Protein AF-A0A7C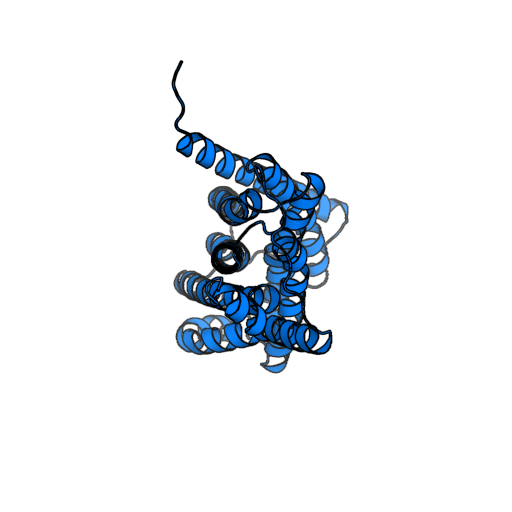3DJW7-F1 (afdb_monomer)

pLDDT: mean 94.05, std 9.38, range [46.5, 98.81]

Radius of gyration: 20.11 Å; Cα contacts (8 Å, |Δi|>4): 415; chains: 1; bounding box: 54×51×61 Å

Solvent-accessible surface area (backbone atoms only — not comparable to full-atom values): 14650 Å² total; per-residue (Å²): 134,86,82,75,52,75,66,62,61,48,54,54,46,26,46,51,29,10,51,49,22,43,54,29,45,56,54,20,53,54,54,26,53,77,68,73,40,37,64,60,58,76,66,88,92,66,57,64,67,59,43,52,52,40,44,52,72,49,28,31,53,57,33,59,29,44,37,72,50,35,40,34,32,17,74,55,66,67,60,41,13,52,38,45,12,43,30,41,26,39,46,38,32,50,46,47,50,55,46,40,47,59,40,24,65,40,43,47,91,60,9,62,61,18,44,55,58,29,27,49,50,18,22,44,46,32,13,44,39,36,34,67,72,28,60,35,76,91,33,50,52,38,84,76,62,89,72,56,70,71,58,50,52,57,28,51,52,50,33,38,49,27,39,40,53,32,46,53,55,47,48,61,71,46,34,92,79,48,48,62,51,26,76,69,37,51,91,40,27,36,72,63,59,68,70,56,51,53,55,48,34,50,53,50,18,47,49,53,52,62,32,41,44,56,55,66,57,23,25,40,59,66,44,67,67,47,13,55,44,46,8,48,26,42,16,34,46,57,18,47,49,54,47,65,42,43,72,87,49,59,67,66,51,37,52,52,49,30,52,44,40,33,54,32,25,38,54,23,25,38,47,29,34,43,45,70,50,47,73,50,73,69,59,53,55,62,71,69,51,76,88,126

Secondary structure (DSSP, 8-state):
-----HHHHHHHHHHHHHHHHHHHHHHHHHHHHHTTPPPPPPPTT--HHHHHHHHHHHTTHHHHHHHHHHTTB-S-HHHHHHHHHHHHIIIIIIHHHHHHHHHBS-S-TTHHHHHHHHHHHHHHHHHHHHHHHS--TT-PPPPPPP--HHHHHHHHHHHHHHHHHHHHHHHHHHHHHHHHHHHTTGGGB----HHHHHHHHHHHHHHHHHHHHHHHHHB-S-HHHHHHHHHHHHIIIIIIHHHHH-TTS-HHHHHHHHHHHHHHHHHHHHHHHHHHHSPPHHHHHHHTS---

Mean predicted aligned error: 4.21 Å

Structure (mmCIF, N/CA/C/O backbone):
data_AF-A0A7C3DJW7-F1
#
_entry.id   AF-A0A7C3DJW7-F1
#
loop_
_atom_site.group_PDB
_atom_site.id
_atom_site.type_symbol
_atom_site.label_atom_id
_atom_site.label_alt_id
_atom_site.label_comp_id
_atom_site.label_asym_id
_atom_site.label_entity_id
_atom_site.label_seq_id
_atom_site.pdbx_PDB_ins_code
_atom_site.Cartn_x
_atom_site.Cartn_y
_atom_site.Cartn_z
_atom_site.occupancy
_atom_site.B_iso_or_equiv
_atom_site.auth_seq_id
_atom_site.auth_comp_id
_atom_site.auth_asym_id
_atom_site.auth_atom_id
_atom_site.pdbx_PDB_model_num
ATOM 1 N N . MET A 1 1 ? -28.454 30.611 -4.561 1.00 47.62 1 MET A N 1
ATOM 2 C CA . MET A 1 1 ? -27.377 29.919 -3.815 1.00 47.62 1 MET A CA 1
ATOM 3 C C . MET A 1 1 ? -27.518 28.419 -4.079 1.00 47.62 1 MET A C 1
ATOM 5 O O . MET A 1 1 ? -28.436 27.802 -3.557 1.00 47.62 1 MET A O 1
ATOM 9 N N . LEU A 1 2 ? -26.726 27.855 -4.998 1.00 46.50 2 LEU A N 1
ATOM 10 C CA . LEU A 1 2 ? -26.853 26.453 -5.425 1.00 46.50 2 LEU A CA 1
ATOM 11 C C . LEU A 1 2 ? -26.382 25.514 -4.305 1.00 46.50 2 LEU A C 1
ATOM 13 O O . LEU A 1 2 ? -25.215 25.531 -3.920 1.00 46.50 2 LEU A O 1
ATOM 17 N N . SER A 1 3 ? -27.299 24.701 -3.783 1.00 48.06 3 SER A N 1
ATOM 18 C CA . SER A 1 3 ? -26.999 23.633 -2.827 1.00 48.06 3 SER A CA 1
ATOM 19 C C . SER A 1 3 ? -26.171 22.553 -3.525 1.00 48.06 3 SER A C 1
ATOM 21 O O . SER A 1 3 ? -26.701 21.688 -4.222 1.00 48.06 3 SER A O 1
ATOM 23 N N . ILE A 1 4 ? -24.847 22.617 -3.382 1.00 55.38 4 ILE A N 1
ATOM 24 C CA . ILE A 1 4 ? -23.962 21.544 -3.835 1.00 55.38 4 ILE A CA 1
ATOM 25 C C . ILE A 1 4 ? -24.261 20.312 -2.975 1.00 55.38 4 ILE A C 1
ATOM 27 O O . ILE A 1 4 ? -24.039 20.306 -1.762 1.00 55.38 4 ILE A O 1
ATOM 31 N N . SER A 1 5 ? -24.759 19.249 -3.608 1.00 69.00 5 SER A N 1
ATOM 32 C CA . SER A 1 5 ? -24.995 17.960 -2.957 1.00 69.00 5 SER A CA 1
ATOM 33 C C . SER A 1 5 ? -23.730 17.466 -2.241 1.00 69.00 5 SER A C 1
ATOM 35 O O . SER A 1 5 ? 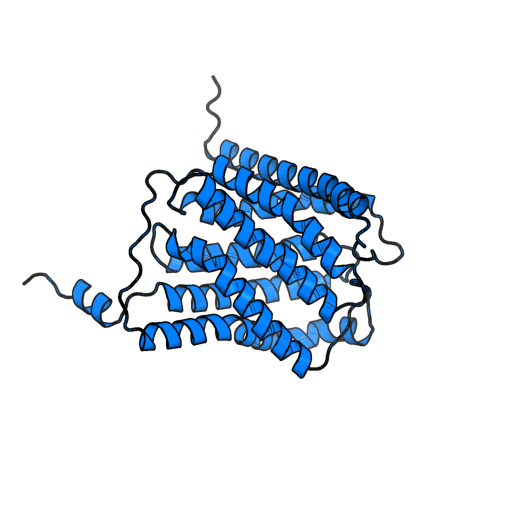-22.629 17.502 -2.797 1.00 69.00 5 SER A O 1
ATOM 37 N N . ARG A 1 6 ? -23.877 16.933 -1.016 1.00 74.31 6 ARG A N 1
ATOM 38 C CA . ARG A 1 6 ? -22.768 16.377 -0.206 1.00 74.31 6 ARG A CA 1
ATOM 39 C C . ARG A 1 6 ? -21.913 15.351 -0.971 1.00 74.31 6 ARG A C 1
ATOM 41 O O . ARG A 1 6 ? -20.728 15.198 -0.673 1.00 74.31 6 ARG A O 1
ATOM 48 N N . LYS A 1 7 ? -22.503 14.661 -1.958 1.00 70.75 7 LYS A N 1
ATOM 49 C CA . LYS A 1 7 ? -21.809 13.703 -2.833 1.00 70.75 7 LYS A CA 1
ATOM 50 C C . LYS A 1 7 ? -20.799 14.399 -3.755 1.00 70.75 7 LYS A C 1
ATOM 52 O O . LYS A 1 7 ? -19.640 13.994 -3.786 1.00 70.75 7 LYS A O 1
ATOM 57 N N . SER A 1 8 ? -21.195 15.483 -4.423 1.00 69.25 8 SER A N 1
ATOM 58 C CA . SER A 1 8 ? -20.321 16.254 -5.321 1.00 69.25 8 SER A CA 1
ATOM 59 C C . SER A 1 8 ? -19.130 16.863 -4.574 1.00 69.25 8 SER A C 1
ATOM 61 O O . SER A 1 8 ? -18.004 16.835 -5.066 1.00 69.25 8 SER A O 1
ATOM 63 N N . ALA A 1 9 ? -19.346 17.304 -3.330 1.00 79.00 9 ALA A N 1
ATOM 64 C CA . ALA A 1 9 ? -18.271 17.792 -2.466 1.00 79.00 9 ALA A CA 1
ATOM 65 C C . ALA A 1 9 ? -17.243 16.703 -2.096 1.00 79.00 9 ALA A C 1
ATOM 67 O O . ALA A 1 9 ? -16.092 17.024 -1.813 1.00 79.00 9 ALA A O 1
ATOM 68 N N . SER A 1 10 ? -17.631 15.423 -2.101 1.00 90.06 10 SER A N 1
ATOM 69 C CA . SER A 1 10 ? -16.722 14.310 -1.803 1.00 90.06 10 SER A CA 1
ATOM 70 C C . SER A 1 10 ? -15.870 13.928 -3.017 1.00 90.06 10 SER A C 1
ATOM 72 O O . SER A 1 10 ? -14.670 13.725 -2.864 1.00 90.06 10 SER A O 1
ATOM 74 N N . ALA A 1 11 ? -16.444 13.909 -4.224 1.00 94.75 11 ALA A N 1
ATOM 75 C CA . ALA A 1 11 ? -15.695 13.634 -5.454 1.00 94.75 11 ALA A CA 1
ATOM 76 C C . ALA A 1 11 ? -14.599 14.685 -5.710 1.00 94.75 11 ALA A C 1
ATOM 78 O O . ALA A 1 11 ? -13.448 14.330 -5.953 1.00 94.75 11 ALA A O 1
ATOM 79 N N . ALA A 1 12 ? -14.924 15.974 -5.555 1.00 95.94 12 ALA A N 1
ATOM 80 C CA . ALA A 1 12 ? -13.953 17.059 -5.714 1.00 95.94 12 ALA A CA 1
ATOM 81 C C . ALA A 1 12 ? -12.768 16.940 -4.737 1.00 95.94 12 ALA A C 1
ATOM 83 O O . ALA A 1 12 ? -11.621 17.153 -5.122 1.00 95.94 12 ALA A O 1
ATOM 84 N N . ARG A 1 13 ? -13.025 16.537 -3.483 1.00 96.94 13 ARG A N 1
ATOM 85 C CA . ARG A 1 13 ? -11.972 16.295 -2.481 1.00 96.94 13 ARG A CA 1
ATOM 86 C C . ARG A 1 13 ? -11.044 15.153 -2.879 1.00 96.94 13 ARG A C 1
ATOM 88 O O . ARG A 1 13 ? -9.837 15.292 -2.732 1.00 96.94 13 ARG A O 1
ATOM 95 N N . ILE A 1 14 ? -11.595 14.050 -3.389 1.00 98.06 14 ILE A N 1
ATOM 96 C CA . ILE A 1 14 ? -10.805 12.905 -3.868 1.00 98.06 14 ILE A CA 1
ATOM 97 C C . ILE A 1 14 ? -9.884 13.346 -5.010 1.00 98.06 14 ILE A C 1
ATOM 99 O O . ILE A 1 14 ? -8.684 13.088 -4.950 1.00 98.06 14 ILE A O 1
ATOM 103 N N . ILE A 1 15 ? -10.422 14.061 -6.004 1.00 97.81 15 ILE A N 1
ATOM 104 C CA . ILE A 1 15 ? -9.637 14.574 -7.137 1.00 97.81 15 ILE A CA 1
ATOM 105 C C . ILE A 1 15 ? -8.526 15.504 -6.638 1.00 97.81 15 ILE A C 1
ATOM 107 O O . ILE A 1 15 ? -7.367 15.313 -6.995 1.00 97.81 15 ILE A O 1
ATOM 111 N N . LEU A 1 16 ? -8.846 16.458 -5.759 1.00 98.25 16 LEU A N 1
ATOM 112 C CA . LEU A 1 16 ? -7.862 17.398 -5.223 1.00 98.25 16 LEU A CA 1
ATOM 113 C C . LEU A 1 16 ? -6.739 16.692 -4.447 1.00 98.25 16 LEU A C 1
ATOM 115 O O . LEU A 1 16 ? -5.571 17.015 -4.641 1.00 98.25 16 LEU A O 1
ATOM 119 N N . CYS A 1 17 ? -7.058 15.704 -3.607 1.00 98.62 17 CYS A N 1
ATOM 120 C CA . CYS A 1 17 ? -6.034 14.909 -2.926 1.00 98.62 17 CYS A CA 1
ATOM 121 C C . CYS A 1 17 ? -5.151 14.127 -3.918 1.00 98.62 17 CYS A C 1
ATOM 123 O O . CYS A 1 17 ? -3.951 13.996 -3.683 1.00 98.62 17 CYS A O 1
ATOM 125 N N . GLY A 1 18 ? -5.720 13.636 -5.025 1.00 98.44 18 GLY A N 1
ATOM 126 C CA . GLY A 1 18 ? -4.968 12.975 -6.097 1.00 98.44 18 GLY A CA 1
ATOM 127 C C . GLY A 1 18 ? -4.009 13.934 -6.807 1.00 98.44 18 GLY A C 1
ATOM 128 O O . GLY A 1 18 ? -2.853 13.588 -7.047 1.00 98.44 18 GLY A O 1
ATOM 129 N N . LEU A 1 19 ? -4.445 15.172 -7.065 1.00 98.56 19 LEU A N 1
ATOM 130 C CA . LEU A 1 19 ? -3.587 16.228 -7.614 1.00 98.56 19 LEU A CA 1
ATOM 131 C C . LEU A 1 19 ? -2.436 16.578 -6.663 1.00 98.56 19 LEU A C 1
ATOM 133 O O . LEU A 1 19 ? -1.297 16.685 -7.107 1.00 98.56 19 LEU A O 1
ATOM 137 N N . VAL A 1 20 ? -2.707 16.696 -5.357 1.00 98.62 20 VAL A N 1
ATOM 138 C CA . VAL A 1 20 ? -1.663 16.926 -4.341 1.00 98.62 20 VAL A CA 1
ATOM 139 C C . VAL A 1 20 ? -0.620 15.806 -4.360 1.00 98.62 20 VAL A C 1
ATOM 141 O O . VAL A 1 20 ? 0.575 16.093 -4.351 1.00 98.62 20 VAL A O 1
ATOM 144 N N . PHE A 1 21 ? -1.056 14.544 -4.434 1.00 98.62 21 PHE A N 1
ATOM 145 C CA . PHE A 1 21 ? -0.141 13.409 -4.575 1.00 98.62 21 PHE A CA 1
ATOM 146 C C . PHE A 1 21 ? 0.700 13.522 -5.852 1.00 98.62 21 PHE A C 1
ATOM 148 O O . PHE A 1 21 ? 1.919 13.425 -5.771 1.00 98.62 21 PHE A O 1
ATOM 155 N N . ALA A 1 22 ? 0.08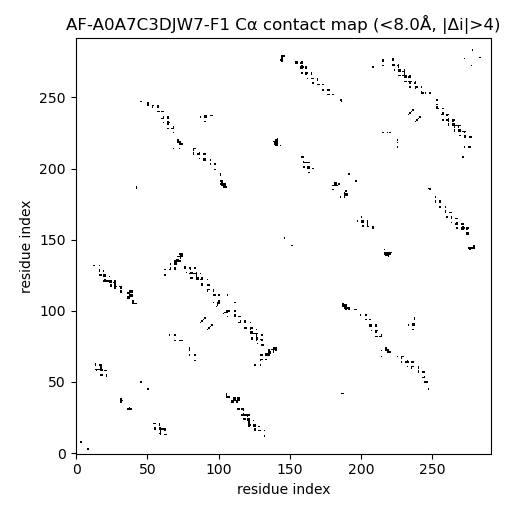0 13.794 -7.005 1.00 98.00 22 ALA A N 1
ATOM 156 C CA . ALA A 1 22 ? 0.785 13.885 -8.284 1.00 98.00 22 ALA A CA 1
ATOM 157 C C . ALA A 1 22 ? 1.838 15.009 -8.310 1.00 98.00 22 ALA A C 1
ATOM 159 O O . ALA A 1 22 ? 2.960 14.788 -8.763 1.00 98.00 22 ALA A O 1
ATOM 160 N N . VAL A 1 23 ? 1.519 16.189 -7.766 1.00 98.19 23 VAL A N 1
ATOM 161 C CA . VAL A 1 23 ? 2.489 17.291 -7.625 1.00 98.19 23 VAL A CA 1
ATOM 162 C C . VAL A 1 23 ? 3.650 16.878 -6.718 1.00 98.19 23 VAL A C 1
ATOM 164 O O . VAL A 1 23 ? 4.812 17.096 -7.056 1.00 98.19 23 VAL A O 1
ATOM 167 N N . ALA A 1 24 ? 3.354 16.237 -5.585 1.00 98.50 24 ALA A N 1
ATOM 168 C CA . ALA A 1 24 ? 4.375 15.748 -4.666 1.00 98.50 24 ALA A CA 1
ATOM 169 C C . ALA A 1 24 ? 5.272 14.665 -5.298 1.00 98.50 24 ALA A C 1
ATOM 171 O O . ALA A 1 24 ? 6.470 14.637 -5.027 1.00 98.50 24 ALA A O 1
ATOM 172 N N . THR A 1 25 ? 4.730 13.818 -6.177 1.00 97.75 25 THR A N 1
ATOM 173 C CA . THR A 1 25 ? 5.498 12.850 -6.978 1.00 97.75 25 THR A CA 1
ATOM 174 C C . THR A 1 25 ? 6.498 13.552 -7.903 1.00 97.75 25 THR A C 1
ATOM 176 O O . THR A 1 25 ? 7.664 13.158 -7.947 1.00 97.75 25 THR A O 1
ATOM 179 N N . SER A 1 26 ? 6.085 14.618 -8.599 1.00 96.12 26 SER A N 1
ATOM 180 C CA . SER A 1 26 ? 6.994 15.411 -9.440 1.00 96.12 26 SER A CA 1
ATOM 181 C C . SER A 1 26 ? 8.121 16.034 -8.613 1.00 96.12 26 SER A C 1
ATOM 183 O O . SER A 1 26 ? 9.291 15.824 -8.923 1.00 96.12 26 SER A O 1
ATOM 185 N N . LEU A 1 27 ? 7.783 16.704 -7.505 1.00 97.94 27 LEU A N 1
ATOM 186 C CA . LEU A 1 27 ? 8.769 17.308 -6.597 1.00 97.94 27 LEU A CA 1
ATOM 187 C C . LEU A 1 27 ? 9.731 16.278 -5.997 1.00 97.94 27 LEU A C 1
ATOM 189 O O . LEU A 1 27 ? 10.900 16.575 -5.761 1.00 97.94 27 LEU A O 1
ATOM 193 N N . SER A 1 28 ? 9.263 15.052 -5.761 1.00 98.00 28 SER A N 1
ATOM 194 C CA . SER A 1 28 ? 10.124 14.020 -5.201 1.00 98.00 28 SER A CA 1
ATOM 195 C C . SER A 1 28 ? 11.172 13.502 -6.184 1.00 98.00 28 SER A C 1
ATOM 197 O O . SER A 1 28 ? 12.191 12.981 -5.738 1.00 98.00 28 SER A O 1
ATOM 199 N N . THR A 1 29 ? 10.961 13.662 -7.494 1.00 96.31 29 THR A N 1
ATOM 200 C CA . THR A 1 29 ? 11.990 13.357 -8.503 1.00 96.31 29 THR A CA 1
ATOM 201 C C . THR A 1 29 ? 13.177 14.306 -8.347 1.00 96.31 29 THR A C 1
ATOM 203 O O . THR A 1 29 ? 14.321 13.858 -8.294 1.00 96.31 29 THR A O 1
ATOM 206 N N . GLU A 1 30 ? 12.896 15.601 -8.174 1.00 96.94 30 GLU A N 1
ATOM 207 C CA . GLU A 1 30 ? 13.918 16.626 -7.932 1.00 96.94 30 GLU A CA 1
ATOM 208 C C . GLU A 1 30 ? 14.665 16.374 -6.621 1.00 96.94 30 GLU A C 1
ATOM 210 O O . GLU A 1 30 ? 15.888 16.473 -6.580 1.00 96.94 30 GLU A O 1
ATOM 215 N N . LEU A 1 31 ? 13.954 15.972 -5.561 1.00 97.69 31 LEU A N 1
ATOM 216 C CA . LEU A 1 31 ? 14.573 15.622 -4.279 1.00 97.69 31 LEU A CA 1
ATOM 217 C C . LEU A 1 31 ? 15.575 14.467 -4.418 1.00 97.69 31 LEU A C 1
ATOM 219 O O . LEU A 1 31 ? 16.688 14.553 -3.906 1.00 97.69 31 LEU A O 1
ATOM 223 N N . VAL A 1 32 ? 15.195 13.385 -5.104 1.00 97.81 32 VAL A N 1
ATOM 224 C CA . VAL A 1 32 ? 16.090 12.235 -5.313 1.00 97.81 32 VAL A CA 1
ATOM 225 C C . VAL A 1 32 ? 17.304 12.643 -6.149 1.00 97.81 32 VAL A C 1
ATOM 227 O O . VAL A 1 32 ? 18.430 12.283 -5.798 1.00 97.81 32 VAL A O 1
ATOM 230 N N . SER A 1 33 ? 17.091 13.450 -7.193 1.00 96.81 33 SER A N 1
ATOM 231 C CA . SER A 1 33 ? 18.167 13.993 -8.029 1.00 96.81 33 SER A CA 1
ATOM 232 C C . SER A 1 33 ? 19.127 14.881 -7.229 1.00 96.81 33 SER A C 1
ATOM 234 O O . SER A 1 33 ? 20.341 14.721 -7.331 1.00 96.81 33 SER A O 1
ATOM 236 N N . ALA A 1 34 ? 18.606 15.774 -6.383 1.00 97.56 34 ALA A N 1
ATOM 237 C CA . ALA A 1 34 ? 19.405 16.664 -5.539 1.00 97.56 34 ALA A CA 1
ATOM 238 C C . ALA A 1 34 ? 20.272 15.905 -4.519 1.00 97.56 34 ALA A C 1
ATOM 240 O O . ALA A 1 34 ? 21.334 16.385 -4.131 1.00 97.56 34 ALA A O 1
ATOM 241 N N . LEU A 1 35 ? 19.843 14.711 -4.106 1.00 97.56 35 LEU A N 1
ATOM 242 C CA . LEU A 1 35 ? 20.598 13.828 -3.215 1.00 97.56 35 LEU A CA 1
ATOM 243 C C . LEU A 1 35 ? 21.595 12.920 -3.957 1.00 97.56 35 LEU A C 1
ATOM 245 O O . LEU A 1 35 ? 22.266 12.112 -3.315 1.00 97.56 35 LEU A O 1
ATOM 249 N N . GLY A 1 36 ? 21.685 13.012 -5.289 1.00 96.81 36 GLY A N 1
ATOM 250 C CA . GLY A 1 36 ? 22.557 12.159 -6.102 1.00 96.81 36 GLY A CA 1
ATOM 251 C C . GLY A 1 36 ? 22.164 10.678 -6.075 1.00 96.81 36 GLY A C 1
ATOM 252 O O . GLY A 1 36 ? 23.008 9.807 -6.281 1.00 96.81 36 GLY A O 1
ATOM 253 N N . LEU A 1 37 ? 20.898 10.375 -5.776 1.00 96.94 37 LEU A N 1
ATOM 254 C CA . LEU A 1 37 ? 20.396 9.009 -5.668 1.00 96.94 37 LEU A CA 1
ATOM 255 C C . LEU A 1 37 ? 19.877 8.505 -7.022 1.00 96.94 37 LEU A C 1
ATOM 257 O O . LEU A 1 37 ? 19.337 9.258 -7.830 1.00 96.94 37 LEU A O 1
ATOM 261 N N . ALA A 1 38 ? 20.007 7.201 -7.261 1.00 96.12 38 ALA A N 1
ATOM 262 C CA . ALA A 1 38 ? 19.505 6.574 -8.479 1.00 96.12 38 ALA A CA 1
ATOM 263 C C . ALA A 1 38 ? 17.983 6.357 -8.418 1.00 96.12 38 ALA A C 1
ATOM 265 O O . ALA A 1 38 ? 17.445 5.940 -7.393 1.00 96.12 38 ALA A O 1
ATOM 266 N N . MET A 1 39 ? 17.298 6.579 -9.539 1.00 95.12 39 MET A N 1
ATOM 267 C CA . MET A 1 39 ? 15.892 6.205 -9.733 1.00 95.12 39 MET A CA 1
ATOM 268 C C . MET A 1 39 ? 15.787 4.823 -10.391 1.00 95.12 39 MET A C 1
ATOM 270 O O . MET A 1 39 ? 16.750 4.327 -10.979 1.00 95.12 39 MET A O 1
ATOM 274 N N . ILE A 1 40 ? 14.609 4.200 -10.306 1.00 93.94 40 ILE A N 1
ATOM 275 C CA . ILE A 1 40 ? 14.309 2.969 -11.050 1.00 93.94 40 ILE A CA 1
ATOM 276 C C . ILE A 1 40 ? 14.474 3.194 -12.563 1.00 93.94 40 ILE A C 1
ATOM 278 O O . ILE A 1 40 ? 14.131 4.265 -13.078 1.00 93.94 40 ILE A O 1
ATOM 282 N N . SER A 1 41 ? 14.994 2.198 -13.285 1.00 90.81 41 SER A N 1
ATOM 283 C CA . SER A 1 41 ? 15.055 2.276 -14.743 1.00 90.81 41 SER A CA 1
ATOM 284 C C . SER A 1 41 ? 13.660 2.087 -15.336 1.00 90.81 41 SER A C 1
ATOM 286 O O . SER A 1 41 ? 12.869 1.252 -14.900 1.00 90.81 41 SER A O 1
ATOM 288 N N . VAL A 1 42 ? 13.348 2.898 -16.343 1.00 89.56 42 VAL A N 1
ATOM 289 C CA . VAL A 1 42 ? 12.135 2.734 -17.141 1.00 89.56 42 VAL A CA 1
ATOM 290 C C . VAL A 1 42 ? 12.495 1.843 -18.335 1.00 89.56 42 VAL A C 1
ATOM 292 O O . VAL A 1 42 ? 13.532 2.108 -18.950 1.00 89.56 42 VAL A O 1
ATOM 295 N N . PRO A 1 43 ? 11.692 0.816 -18.679 1.00 89.31 43 PRO A N 1
ATOM 296 C CA . PRO A 1 43 ? 11.961 -0.026 -19.841 1.00 89.31 43 PRO A CA 1
ATOM 297 C C . PRO A 1 43 ? 12.107 0.778 -21.140 1.00 89.31 43 PRO A C 1
ATOM 299 O O . PRO A 1 43 ? 11.507 1.845 -21.304 1.00 89.31 43 PRO A O 1
ATOM 302 N N . GLU A 1 44 ? 12.892 0.251 -22.079 1.00 88.56 44 GLU A N 1
ATOM 303 C CA . GLU A 1 44 ? 13.080 0.871 -23.392 1.00 88.56 44 GLU A CA 1
ATOM 304 C C . GLU A 1 44 ? 11.744 1.031 -24.135 1.00 88.56 44 GLU A C 1
ATOM 306 O O . GLU A 1 44 ? 10.837 0.207 -24.024 1.00 88.56 44 GLU A O 1
ATOM 311 N N . GLY A 1 45 ? 11.601 2.134 -24.874 1.00 90.06 45 GLY A N 1
ATOM 312 C CA . GLY A 1 45 ? 10.383 2.452 -25.628 1.00 90.06 45 GLY A CA 1
ATOM 313 C C . GLY A 1 45 ? 9.220 3.010 -24.797 1.00 90.06 45 GLY A C 1
ATOM 314 O O . GLY A 1 45 ? 8.232 3.473 -25.369 1.00 90.06 45 GLY A O 1
ATOM 315 N N . VAL A 1 46 ? 9.316 3.040 -23.464 1.00 93.50 46 VAL A N 1
ATOM 316 C CA . VAL A 1 46 ? 8.262 3.616 -22.616 1.00 93.50 46 VAL A CA 1
ATOM 317 C C . VAL A 1 46 ? 8.332 5.142 -22.630 1.00 93.50 46 VAL A C 1
ATOM 319 O O . VAL A 1 46 ? 9.292 5.765 -22.169 1.00 93.50 46 VAL A O 1
ATOM 322 N N . ASN A 1 47 ? 7.259 5.770 -23.109 1.00 95.00 47 ASN A N 1
ATOM 323 C CA . ASN A 1 47 ? 7.127 7.220 -23.095 1.00 95.00 47 ASN A CA 1
ATOM 324 C C . ASN A 1 47 ? 6.862 7.732 -21.662 1.00 95.00 47 ASN A C 1
ATOM 326 O O . ASN A 1 47 ? 5.794 7.507 -21.085 1.00 95.00 47 ASN A O 1
ATOM 330 N N . ARG A 1 48 ? 7.822 8.482 -21.103 1.00 92.94 48 ARG A N 1
ATOM 331 C CA . ARG A 1 48 ? 7.733 9.058 -19.748 1.00 92.94 48 ARG A CA 1
ATOM 332 C C . ARG A 1 48 ? 6.579 10.051 -19.579 1.00 92.94 48 ARG A C 1
ATOM 334 O O . ARG A 1 48 ? 6.007 10.116 -18.494 1.00 92.94 48 ARG A O 1
ATOM 341 N N . GLN A 1 49 ? 6.206 10.794 -20.623 1.00 95.12 49 GLN A N 1
ATOM 342 C CA . GLN A 1 49 ? 5.066 11.718 -20.575 1.00 95.12 49 GLN A CA 1
ATOM 343 C C . GLN A 1 49 ? 3.745 10.952 -20.449 1.00 95.12 49 GLN A C 1
ATOM 345 O O . GLN A 1 49 ? 2.897 11.322 -19.639 1.00 95.12 49 GLN A O 1
ATOM 350 N N . VAL A 1 50 ? 3.596 9.844 -21.184 1.00 95.75 50 VAL A N 1
ATOM 351 C CA . VAL A 1 50 ? 2.422 8.961 -21.070 1.00 95.75 50 VAL A CA 1
ATOM 352 C C . VAL A 1 50 ? 2.347 8.349 -19.670 1.00 95.75 50 VAL A C 1
ATOM 354 O O . VAL A 1 50 ? 1.275 8.318 -19.074 1.00 95.75 50 VAL A O 1
ATOM 357 N N . MET A 1 51 ? 3.483 7.941 -19.098 1.00 94.81 51 MET A N 1
ATOM 358 C CA . MET A 1 51 ? 3.556 7.442 -17.719 1.00 94.81 51 MET A CA 1
ATOM 359 C C . MET A 1 51 ? 3.179 8.492 -16.674 1.00 94.81 51 MET A C 1
ATOM 361 O O . MET A 1 51 ? 2.433 8.184 -15.741 1.00 94.81 51 MET A O 1
ATOM 365 N N . ALA A 1 52 ? 3.639 9.733 -16.836 1.00 95.19 52 ALA A N 1
ATOM 366 C CA . ALA A 1 52 ? 3.244 10.839 -15.971 1.00 95.19 52 ALA A CA 1
ATOM 367 C C . ALA A 1 52 ? 1.736 11.129 -16.078 1.00 95.19 52 ALA A C 1
ATOM 369 O O . ALA A 1 52 ? 1.063 11.250 -15.053 1.00 95.19 52 ALA A O 1
ATOM 370 N N . LEU A 1 53 ? 1.184 11.162 -17.297 1.00 97.00 53 LEU A N 1
ATOM 371 C CA . LEU A 1 53 ? -0.246 11.381 -17.524 1.00 97.00 53 LEU A CA 1
ATOM 372 C C . LEU A 1 53 ? -1.097 10.246 -16.943 1.00 97.00 53 LEU A C 1
ATOM 374 O O . LEU A 1 53 ? -2.076 10.513 -16.251 1.00 97.00 53 LEU A 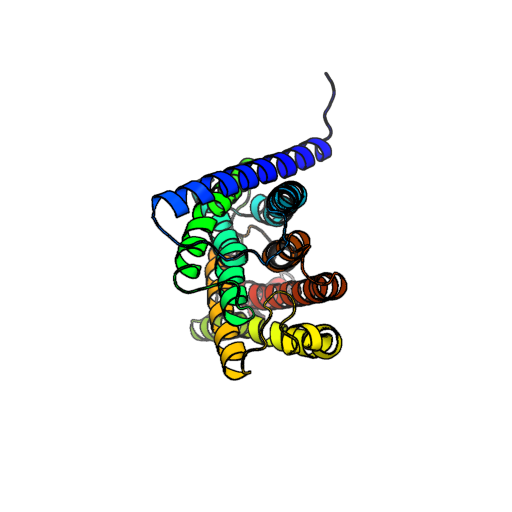O 1
ATOM 378 N N . ALA A 1 54 ? -0.710 8.987 -17.160 1.00 96.69 54 ALA A N 1
ATOM 379 C CA . ALA A 1 54 ? -1.381 7.838 -16.559 1.00 96.69 54 ALA A CA 1
ATOM 380 C C . ALA A 1 54 ? -1.354 7.928 -15.025 1.00 96.69 54 ALA A C 1
ATOM 382 O O . ALA A 1 54 ? -2.384 7.764 -14.373 1.00 96.69 54 ALA A O 1
ATOM 383 N N . SER A 1 55 ? -0.202 8.269 -14.444 1.00 96.56 55 SER A N 1
ATOM 384 C CA . SER A 1 55 ? -0.061 8.430 -12.992 1.00 96.56 55 SER A CA 1
ATOM 385 C C . SER A 1 55 ? -0.948 9.549 -12.442 1.00 96.56 55 SER A C 1
ATOM 387 O O . SER A 1 55 ? -1.549 9.376 -11.382 1.00 96.56 55 SER A O 1
ATOM 389 N N . LEU A 1 56 ? -1.075 10.664 -13.170 1.00 97.69 56 LEU A N 1
ATOM 390 C CA . LEU A 1 56 ? -1.970 11.775 -12.835 1.00 97.69 56 LEU A CA 1
ATOM 391 C C . LEU A 1 56 ? -3.448 11.367 -12.909 1.00 97.69 56 LEU A C 1
ATOM 393 O O . LEU A 1 56 ? -4.210 11.681 -11.999 1.00 97.69 56 LEU A O 1
ATOM 397 N N . LEU A 1 57 ? -3.857 10.662 -13.966 1.00 97.94 57 LEU A N 1
ATOM 398 C CA . LEU A 1 57 ? -5.248 10.236 -14.164 1.00 97.94 57 LEU A CA 1
ATOM 399 C C . LEU A 1 57 ? -5.693 9.188 -13.136 1.00 97.94 57 LEU A C 1
ATOM 401 O O . LEU A 1 57 ? -6.852 9.178 -12.725 1.00 97.94 57 LEU A O 1
ATOM 405 N N . VAL A 1 58 ? -4.776 8.319 -12.710 1.00 98.00 58 VAL A N 1
ATOM 406 C CA . VAL A 1 58 ? -5.043 7.222 -11.765 1.00 98.00 58 VAL A CA 1
ATOM 407 C C . VAL A 1 58 ? -4.847 7.665 -10.303 1.00 98.00 58 VAL A C 1
ATOM 409 O O . VAL A 1 58 ? -5.383 7.032 -9.390 1.00 98.00 58 VAL A O 1
ATOM 412 N N . SER A 1 59 ? -4.158 8.785 -10.040 1.00 98.38 59 SER A N 1
ATOM 413 C CA . SER A 1 59 ? -3.906 9.287 -8.676 1.00 98.38 59 SER A CA 1
ATOM 414 C C . SER A 1 59 ? -5.146 9.454 -7.788 1.00 98.38 59 SER A C 1
ATOM 416 O O . SER A 1 59 ? -5.003 9.202 -6.590 1.00 98.38 59 SER A O 1
ATOM 418 N N . PRO A 1 60 ? -6.364 9.776 -8.286 1.00 98.56 60 PRO A N 1
ATOM 419 C CA . PRO A 1 60 ? -7.562 9.846 -7.446 1.00 98.56 60 PRO A CA 1
ATOM 420 C C . PRO A 1 60 ? -7.956 8.510 -6.794 1.00 98.56 60 PRO A C 1
ATOM 422 O O . PRO A 1 60 ? -8.681 8.515 -5.796 1.00 98.56 60 PRO A O 1
ATOM 425 N N . LEU A 1 61 ? -7.465 7.367 -7.289 1.00 98.44 61 LEU A N 1
ATOM 426 C CA . LEU A 1 61 ? -7.694 6.071 -6.643 1.00 98.44 61 LEU A CA 1
ATOM 427 C C . LEU A 1 61 ? -7.083 6.017 -5.234 1.00 98.44 61 LEU A C 1
ATOM 429 O O . LEU A 1 61 ? -7.688 5.458 -4.321 1.00 98.44 61 LEU A O 1
ATOM 433 N N . LEU A 1 62 ? -5.927 6.647 -5.022 1.00 98.69 62 LEU A N 1
ATOM 434 C CA . LEU A 1 62 ? -5.219 6.628 -3.739 1.00 98.69 62 LEU A CA 1
ATOM 435 C C . LEU A 1 62 ? -6.014 7.303 -2.598 1.00 98.69 62 LEU A C 1
ATOM 437 O O . LEU A 1 62 ? -6.248 6.667 -1.568 1.00 98.69 62 LEU A O 1
ATOM 441 N N . PRO A 1 63 ? -6.508 8.550 -2.726 1.00 98.62 63 PRO A N 1
ATOM 442 C CA . PRO A 1 63 ? -7.381 9.128 -1.711 1.00 98.62 63 PRO A CA 1
ATOM 443 C C . PRO A 1 63 ? -8.746 8.436 -1.637 1.00 98.62 63 PRO A C 1
ATOM 445 O O . PRO A 1 63 ? -9.305 8.361 -0.544 1.00 98.62 63 PRO A O 1
ATOM 448 N N . LEU A 1 64 ? -9.274 7.878 -2.736 1.00 98.31 64 LEU A N 1
ATOM 449 C CA . LEU A 1 64 ? -10.491 7.053 -2.699 1.00 98.31 64 LEU A CA 1
ATOM 450 C C . LEU A 1 64 ? -10.305 5.807 -1.810 1.00 98.31 64 LEU A C 1
ATOM 452 O O . LEU A 1 64 ? -11.225 5.411 -1.092 1.00 98.31 64 LEU A O 1
ATOM 456 N N . ALA A 1 65 ? -9.112 5.215 -1.819 1.00 98.44 65 ALA A N 1
ATOM 457 C CA . ALA A 1 65 ? -8.727 4.102 -0.959 1.00 98.44 65 ALA A CA 1
ATOM 458 C C . ALA A 1 65 ? -8.612 4.490 0.519 1.00 98.44 65 ALA A C 1
ATOM 460 O O . ALA A 1 65 ? -9.101 3.775 1.397 1.00 98.44 65 ALA A O 1
ATOM 461 N N . LEU A 1 66 ? -8.005 5.643 0.802 1.00 98.69 66 LEU A N 1
ATOM 462 C CA . LEU A 1 66 ? -7.716 6.072 2.171 1.00 98.69 66 LEU A CA 1
ATOM 463 C C . LEU A 1 66 ? -8.882 6.798 2.858 1.00 98.69 66 LEU A C 1
ATOM 465 O O . LEU A 1 66 ? -8.991 6.750 4.086 1.00 98.69 66 LEU A O 1
ATOM 469 N N . ALA A 1 67 ? -9.778 7.447 2.112 1.00 98.19 67 ALA A N 1
ATOM 470 C CA . ALA A 1 67 ? -10.874 8.238 2.678 1.00 98.19 67 ALA A CA 1
ATOM 471 C C . ALA A 1 67 ? -11.801 7.447 3.632 1.00 98.19 67 ALA A C 1
ATOM 473 O O . ALA A 1 67 ? -12.096 7.960 4.719 1.00 98.19 67 ALA A O 1
ATOM 474 N N . PRO A 1 68 ? -12.226 6.199 3.328 1.00 96.94 68 PRO A N 1
ATOM 475 C CA . PRO A 1 68 ? -13.042 5.400 4.246 1.00 96.94 68 PRO A CA 1
ATOM 476 C C . PRO A 1 68 ? -12.335 5.058 5.562 1.00 96.94 68 PRO A C 1
ATOM 478 O O . PRO A 1 68 ? -13.000 4.902 6.592 1.00 96.94 68 PRO A O 1
ATOM 481 N N . LEU A 1 69 ? -11.004 4.923 5.530 1.00 97.75 69 LEU A N 1
ATOM 482 C CA . LEU A 1 69 ? -10.193 4.721 6.727 1.00 97.75 69 LEU A CA 1
ATOM 483 C C . LEU A 1 69 ? -10.114 6.026 7.524 1.00 97.75 69 LEU A C 1
ATOM 485 O O . LEU A 1 69 ? -10.514 6.068 8.690 1.00 97.75 69 LEU A O 1
ATOM 489 N N . ALA A 1 70 ? -9.711 7.113 6.864 1.00 97.50 70 ALA A N 1
ATOM 490 C CA . ALA A 1 70 ? -9.540 8.430 7.466 1.00 97.50 70 ALA A CA 1
ATOM 491 C C . ALA A 1 70 ? -10.803 8.915 8.191 1.00 97.50 70 ALA A C 1
ATOM 493 O O . ALA A 1 70 ? -10.714 9.350 9.340 1.00 97.50 70 ALA A O 1
ATOM 494 N N . ALA A 1 71 ? -11.982 8.772 7.578 1.00 96.06 71 ALA A N 1
ATOM 495 C CA . ALA A 1 71 ? -13.262 9.217 8.141 1.00 96.06 71 ALA A CA 1
ATOM 496 C C . ALA A 1 71 ? -13.642 8.539 9.475 1.00 96.06 71 ALA A C 1
ATOM 498 O O . ALA A 1 71 ? -14.571 8.973 10.157 1.00 96.06 71 ALA A O 1
ATOM 499 N N . ARG A 1 72 ? -12.965 7.446 9.841 1.00 95.88 72 ARG A N 1
ATOM 500 C CA . ARG A 1 72 ? -13.270 6.618 11.017 1.00 95.88 72 ARG A CA 1
ATOM 501 C C . ARG A 1 72 ? -12.069 6.424 11.941 1.00 95.88 72 ARG A C 1
ATOM 503 O O . ARG A 1 72 ? -12.198 5.736 12.955 1.00 95.88 72 ARG A O 1
ATOM 510 N N . MET A 1 73 ? -10.931 7.030 11.628 1.00 95.94 73 MET A N 1
ATOM 511 C CA . MET A 1 73 ? -9.766 7.050 12.505 1.00 95.94 73 MET A CA 1
ATOM 512 C C . MET A 1 73 ? -9.880 8.178 13.519 1.00 95.94 73 MET A C 1
ATOM 514 O O . MET A 1 73 ? -9.897 9.347 13.144 1.00 95.94 73 MET A O 1
ATOM 518 N N . ALA A 1 74 ? -9.920 7.821 14.795 1.00 96.50 74 ALA A N 1
ATOM 519 C CA . ALA A 1 74 ? -9.845 8.765 15.895 1.00 96.50 74 ALA A CA 1
ATOM 520 C C . ALA A 1 74 ? -8.460 9.434 15.993 1.00 96.50 74 ALA A C 1
ATOM 522 O O . ALA A 1 74 ? -7.497 9.020 15.346 1.00 96.50 74 ALA A O 1
ATOM 523 N N . GLY A 1 75 ? -8.365 10.454 16.847 1.00 95.06 75 GLY A N 1
ATOM 524 C CA . GLY A 1 75 ? -7.128 11.186 17.122 1.00 95.06 75 GLY A CA 1
ATOM 525 C C . GLY A 1 75 ? -7.039 12.535 16.407 1.00 95.06 75 GLY A C 1
ATOM 526 O O . GLY A 1 75 ? -7.870 12.883 15.568 1.00 95.06 75 GLY A O 1
ATOM 527 N N . GLY A 1 76 ? -6.018 13.314 16.771 1.00 96.12 76 GLY A N 1
ATOM 528 C CA . GLY A 1 76 ? -5.760 14.625 16.178 1.00 96.12 76 GLY A CA 1
ATOM 529 C C . GLY A 1 76 ? -5.291 14.545 14.722 1.00 96.12 76 GLY A C 1
ATOM 530 O O . GLY A 1 76 ? -4.880 13.489 14.234 1.00 96.12 76 GLY A O 1
ATOM 531 N N . PHE A 1 77 ? -5.318 15.686 14.029 1.00 96.69 77 PHE A N 1
ATOM 532 C CA . PHE A 1 77 ? -4.912 15.794 12.624 1.00 96.69 77 PHE A CA 1
ATOM 533 C C . PHE A 1 77 ? -3.507 15.227 12.358 1.00 96.69 77 PHE A C 1
ATOM 535 O O . PHE A 1 77 ? -3.352 14.421 11.443 1.00 96.69 77 PHE A O 1
ATOM 542 N N . ALA A 1 78 ? -2.513 15.577 13.182 1.00 97.69 78 ALA A N 1
ATOM 543 C CA . ALA A 1 78 ? -1.132 15.117 13.014 1.00 97.69 78 ALA A CA 1
ATOM 544 C C . ALA A 1 78 ? -1.005 13.587 13.111 1.00 97.69 78 ALA A C 1
ATOM 546 O O . ALA A 1 78 ? -0.449 12.953 12.219 1.00 97.69 78 ALA A O 1
ATOM 547 N N . VAL A 1 79 ? -1.599 12.978 14.144 1.00 97.69 79 VAL A N 1
ATOM 548 C CA . VAL A 1 79 ? -1.568 11.519 14.359 1.00 97.69 79 VAL A CA 1
ATOM 549 C C . VAL A 1 79 ? -2.244 10.778 13.205 1.00 97.69 79 VAL A C 1
ATOM 551 O O . VAL A 1 79 ? -1.713 9.784 12.706 1.00 97.69 79 VAL A O 1
ATOM 554 N N . ARG A 1 80 ? -3.401 11.271 12.749 1.00 97.88 80 ARG A N 1
ATOM 555 C CA . ARG A 1 80 ? -4.131 10.684 11.617 1.00 97.88 80 ARG A CA 1
ATOM 556 C C . ARG A 1 80 ? -3.330 10.789 10.321 1.00 97.88 80 ARG A C 1
ATOM 558 O O . ARG A 1 80 ? -3.207 9.792 9.616 1.00 97.88 80 ARG A O 1
ATOM 565 N N . SER A 1 81 ? -2.754 11.958 10.048 1.00 98.50 81 SER A N 1
ATOM 566 C CA . SER A 1 81 ? -1.931 12.200 8.858 1.00 98.50 81 SER A CA 1
ATOM 567 C C . SER A 1 81 ? -0.702 11.297 8.840 1.00 98.50 81 SER A C 1
ATOM 569 O O . SER A 1 81 ? -0.473 10.613 7.850 1.00 98.50 81 SER A O 1
ATOM 571 N N . ALA A 1 82 ? 0.034 11.220 9.955 1.00 98.62 82 ALA A N 1
ATOM 572 C CA . ALA A 1 82 ? 1.207 10.359 10.087 1.00 98.62 82 ALA A CA 1
ATOM 573 C C . ALA A 1 82 ? 0.853 8.872 9.937 1.00 98.62 82 ALA A C 1
ATOM 575 O O . ALA A 1 82 ? 1.564 8.135 9.263 1.00 98.62 82 ALA A O 1
ATOM 576 N N . SER A 1 83 ? -0.275 8.435 10.503 1.00 98.62 83 SER A N 1
ATOM 577 C CA . SER A 1 83 ? -0.741 7.048 10.385 1.00 98.62 83 SER A CA 1
ATOM 578 C C . SER A 1 83 ? -1.111 6.680 8.943 1.00 98.62 83 SER A C 1
ATOM 580 O O . SER A 1 83 ? -0.749 5.605 8.471 1.00 98.62 83 SER A O 1
ATOM 582 N N . LEU A 1 84 ? -1.810 7.571 8.229 1.00 98.75 84 LEU A N 1
ATOM 583 C CA . LEU A 1 84 ? -2.150 7.376 6.815 1.00 98.75 84 LEU A CA 1
ATOM 584 C C . LEU A 1 84 ? -0.905 7.426 5.921 1.00 98.75 84 LEU A C 1
ATOM 586 O O . LEU A 1 84 ? -0.782 6.603 5.018 1.00 98.75 84 LEU A O 1
ATOM 590 N N . ALA A 1 85 ? 0.019 8.350 6.192 1.00 98.81 85 ALA A N 1
ATOM 591 C CA . ALA A 1 85 ? 1.277 8.474 5.464 1.00 98.81 85 ALA A CA 1
ATOM 592 C C . ALA A 1 85 ? 2.167 7.241 5.659 1.00 98.81 85 ALA A C 1
ATOM 594 O O . ALA A 1 85 ? 2.664 6.705 4.677 1.00 98.81 85 ALA A O 1
ATOM 595 N N . LEU A 1 86 ? 2.317 6.749 6.896 1.00 98.81 86 LEU A N 1
ATOM 596 C CA . LEU A 1 86 ? 3.059 5.520 7.197 1.00 98.81 86 LEU A CA 1
ATOM 597 C C . LEU A 1 86 ? 2.457 4.318 6.467 1.00 98.81 86 LEU A C 1
ATOM 599 O O . LEU A 1 86 ? 3.183 3.538 5.856 1.00 98.81 86 LEU A O 1
ATOM 603 N N . PHE A 1 87 ? 1.132 4.184 6.515 1.00 98.81 87 PHE A N 1
ATOM 604 C CA . PHE A 1 87 ? 0.422 3.116 5.827 1.00 98.81 87 PHE A CA 1
ATOM 605 C C . PHE A 1 87 ? 0.626 3.173 4.308 1.00 98.81 87 PHE A C 1
ATOM 607 O O . PHE A 1 87 ? 1.000 2.168 3.706 1.00 98.81 87 PHE A O 1
ATOM 614 N N . ALA A 1 88 ? 0.439 4.346 3.696 1.00 98.75 88 ALA A N 1
ATOM 615 C CA . ALA A 1 88 ? 0.664 4.541 2.267 1.00 98.75 88 ALA A CA 1
ATOM 616 C C . ALA A 1 88 ? 2.134 4.297 1.891 1.00 98.75 88 ALA A C 1
ATOM 618 O O . ALA A 1 88 ? 2.406 3.565 0.949 1.00 98.75 88 ALA A O 1
ATOM 619 N N . TYR A 1 89 ? 3.086 4.826 2.656 1.00 98.81 89 TYR A N 1
ATOM 620 C CA . TYR A 1 89 ? 4.514 4.654 2.398 1.00 98.81 89 TYR A CA 1
ATOM 621 C C . TYR A 1 89 ? 4.943 3.188 2.456 1.00 98.81 89 TYR A C 1
ATOM 623 O O . TYR A 1 89 ? 5.637 2.707 1.562 1.00 98.81 89 TYR A O 1
ATOM 631 N N . ALA A 1 90 ? 4.491 2.453 3.471 1.00 98.56 90 ALA A N 1
ATOM 632 C CA . ALA A 1 90 ? 4.803 1.039 3.607 1.00 98.56 90 ALA A CA 1
ATOM 633 C C . ALA A 1 90 ? 4.134 0.191 2.515 1.00 98.56 90 ALA A C 1
ATOM 635 O O . ALA A 1 90 ? 4.804 -0.633 1.897 1.00 98.56 90 ALA A O 1
ATOM 636 N N . ALA A 1 91 ? 2.834 0.391 2.267 1.00 98.12 91 ALA A N 1
ATOM 637 C CA . ALA A 1 91 ? 2.058 -0.454 1.361 1.00 98.12 91 ALA A CA 1
ATOM 638 C C . ALA A 1 91 ? 2.241 -0.108 -0.124 1.00 98.12 91 ALA A C 1
ATOM 640 O O . ALA A 1 91 ? 2.302 -1.007 -0.955 1.00 98.12 91 ALA A O 1
ATOM 641 N N . HIS A 1 92 ? 2.327 1.175 -0.464 1.00 97.50 92 HIS A N 1
ATOM 642 C CA . HIS A 1 92 ? 2.491 1.630 -1.842 1.00 97.50 92 HIS A CA 1
ATOM 643 C C . HIS A 1 92 ? 3.962 1.866 -2.204 1.00 97.50 92 HIS A C 1
ATOM 645 O O . HIS A 1 92 ? 4.384 1.478 -3.287 1.00 97.50 92 HIS A O 1
ATOM 651 N N . GLY A 1 93 ? 4.755 2.460 -1.311 1.00 97.00 93 GLY A N 1
ATOM 652 C CA . GLY A 1 93 ? 6.165 2.751 -1.579 1.00 97.00 93 GLY A CA 1
ATOM 653 C C . GLY A 1 93 ? 7.068 1.533 -1.388 1.00 97.00 93 GLY A C 1
ATOM 654 O O . GLY A 1 93 ? 7.448 0.860 -2.346 1.00 97.00 93 GLY A O 1
ATOM 655 N N . LEU A 1 94 ? 7.406 1.233 -0.132 1.00 97.56 94 LEU A N 1
ATOM 656 C CA . LEU A 1 94 ? 8.383 0.198 0.227 1.00 97.56 94 LEU A CA 1
ATOM 657 C C . LEU A 1 94 ? 8.010 -1.183 -0.305 1.00 97.56 94 LEU A C 1
ATOM 659 O O . LEU A 1 94 ? 8.845 -1.860 -0.897 1.00 97.56 94 LEU A O 1
ATOM 663 N N . ASN A 1 95 ? 6.760 -1.599 -0.113 1.00 97.38 95 ASN A N 1
ATOM 664 C CA . ASN A 1 95 ? 6.279 -2.897 -0.566 1.00 97.38 95 ASN A CA 1
ATOM 665 C C . ASN A 1 95 ? 6.457 -3.091 -2.082 1.00 97.38 95 ASN A C 1
ATOM 667 O O . ASN A 1 95 ? 6.988 -4.118 -2.498 1.00 97.38 95 ASN A O 1
ATOM 671 N N . THR A 1 96 ? 6.078 -2.094 -2.886 1.00 94.56 96 THR A N 1
ATOM 672 C CA . THR A 1 96 ? 6.222 -2.141 -4.349 1.00 94.56 96 THR A CA 1
ATOM 673 C C . THR A 1 96 ? 7.689 -2.168 -4.758 1.00 94.56 96 THR A C 1
ATOM 675 O O . THR A 1 96 ? 8.047 -2.869 -5.696 1.00 94.56 96 THR A O 1
ATOM 678 N N . MET A 1 97 ? 8.566 -1.448 -4.052 1.00 96.19 97 MET A N 1
ATOM 679 C CA . MET A 1 97 ? 9.999 -1.434 -4.371 1.00 96.19 97 MET A CA 1
ATOM 680 C C . MET A 1 97 ? 10.719 -2.718 -3.966 1.00 96.19 97 MET A C 1
ATOM 682 O O . MET A 1 97 ? 11.592 -3.180 -4.700 1.00 96.19 97 MET A O 1
ATOM 686 N N . ILE A 1 98 ? 10.334 -3.329 -2.844 1.00 96.81 98 ILE A N 1
ATOM 687 C CA . ILE A 1 98 ? 10.799 -4.668 -2.466 1.00 96.81 98 ILE A CA 1
ATOM 688 C C . ILE A 1 98 ? 10.375 -5.671 -3.540 1.00 96.81 98 ILE A C 1
ATOM 690 O O . ILE A 1 98 ? 11.198 -6.444 -4.019 1.00 96.81 98 ILE A O 1
ATOM 694 N N . GLU A 1 99 ? 9.111 -5.634 -3.958 1.00 95.81 99 GLU A N 1
ATOM 695 C CA . GLU A 1 99 ? 8.600 -6.529 -4.992 1.00 95.81 99 GLU A CA 1
ATOM 696 C C . GLU A 1 99 ? 9.298 -6.309 -6.337 1.00 95.81 99 GLU A C 1
ATOM 698 O O . GLU A 1 99 ? 9.846 -7.254 -6.897 1.00 95.81 99 GLU A O 1
ATOM 703 N N . ALA A 1 100 ? 9.392 -5.066 -6.809 1.00 95.38 100 ALA A N 1
ATOM 704 C CA . ALA A 1 100 ? 10.088 -4.736 -8.047 1.00 95.38 100 ALA A CA 1
ATOM 705 C C . ALA A 1 100 ? 11.565 -5.161 -8.010 1.00 95.38 100 ALA A C 1
ATOM 707 O O . ALA A 1 100 ? 12.090 -5.613 -9.022 1.00 95.38 100 ALA A O 1
ATOM 708 N N . ARG A 1 101 ? 12.241 -5.075 -6.858 1.00 96.25 101 ARG A N 1
ATOM 709 C CA . ARG A 1 101 ? 13.635 -5.520 -6.716 1.00 96.25 101 ARG A CA 1
ATOM 710 C C . ARG A 1 101 ? 13.803 -7.035 -6.804 1.00 96.25 101 ARG A C 1
ATOM 712 O O . ARG A 1 101 ? 14.859 -7.494 -7.231 1.00 96.25 101 ARG A O 1
ATOM 719 N N . ILE A 1 102 ? 12.807 -7.793 -6.361 1.00 97.00 102 ILE A N 1
ATOM 720 C CA . ILE A 1 102 ? 12.870 -9.257 -6.287 1.00 97.00 102 ILE A CA 1
ATOM 721 C C . ILE A 1 102 ? 12.315 -9.918 -7.555 1.00 97.00 102 ILE A C 1
ATOM 723 O O . ILE A 1 102 ? 12.841 -10.939 -7.991 1.00 97.00 102 ILE A O 1
ATOM 727 N N . PHE A 1 103 ? 11.284 -9.325 -8.156 1.00 96.38 103 PHE A N 1
ATOM 728 C CA . PHE A 1 103 ? 10.538 -9.874 -9.291 1.00 96.38 103 PHE A CA 1
ATOM 729 C C . PHE A 1 103 ? 10.794 -9.133 -10.608 1.00 96.38 103 PHE A C 1
ATOM 731 O O . PHE A 1 103 ? 10.118 -9.391 -11.605 1.00 96.38 103 PHE A O 1
ATOM 738 N N . SER A 1 104 ? 11.750 -8.200 -10.634 1.00 95.38 104 SER A N 1
ATOM 739 C CA . SER A 1 104 ? 12.178 -7.547 -11.868 1.00 95.38 104 SER A CA 1
ATOM 740 C C . SER A 1 104 ? 13.647 -7.129 -11.843 1.00 95.38 104 SER A C 1
ATOM 742 O O . SER A 1 104 ? 14.283 -7.046 -10.792 1.00 95.38 104 SER A O 1
ATOM 744 N N . THR A 1 105 ? 14.174 -6.798 -13.014 1.00 94.06 105 THR A N 1
ATOM 745 C CA . THR A 1 105 ? 15.512 -6.230 -13.208 1.00 94.06 105 THR A CA 1
ATOM 746 C C . THR A 1 105 ? 15.521 -4.697 -13.207 1.00 94.06 105 THR A C 1
ATOM 748 O O . THR A 1 105 ? 16.586 -4.095 -13.324 1.00 94.06 105 THR A O 1
ATOM 751 N N . MET A 1 106 ? 14.362 -4.045 -13.032 1.00 92.81 106 MET A N 1
ATOM 752 C CA . MET A 1 106 ? 14.224 -2.582 -13.121 1.00 92.81 106 MET A CA 1
ATOM 753 C C . MET A 1 106 ? 14.877 -1.839 -11.943 1.00 92.81 106 MET A C 1
ATOM 755 O O . MET A 1 106 ? 15.310 -0.692 -12.067 1.00 92.81 106 MET A O 1
ATOM 759 N N . VAL A 1 107 ? 14.969 -2.481 -10.774 1.00 94.25 107 VAL A N 1
ATOM 760 C CA . VAL A 1 107 ? 15.599 -1.885 -9.587 1.00 94.25 107 VAL A CA 1
ATOM 761 C C . VAL A 1 107 ? 17.072 -2.285 -9.536 1.00 94.25 107 VAL A C 1
ATOM 763 O O . VAL A 1 107 ? 17.440 -3.317 -8.962 1.00 94.25 107 VAL A O 1
ATOM 766 N N . GLY A 1 108 ? 17.914 -1.454 -10.150 1.00 89.88 108 GLY A N 1
ATOM 767 C CA . GLY A 1 108 ? 19.371 -1.598 -10.141 1.00 89.88 108 GLY A CA 1
ATOM 768 C C . GLY A 1 108 ? 20.034 -1.255 -8.794 1.00 89.88 108 GLY A C 1
ATOM 769 O O . GLY A 1 108 ? 19.359 -0.853 -7.837 1.00 89.88 108 GLY A O 1
ATOM 770 N N . PRO A 1 109 ? 21.370 -1.403 -8.692 1.00 87.25 109 PRO A N 1
ATOM 771 C CA . PRO A 1 109 ? 22.136 -0.991 -7.515 1.00 87.25 109 PRO A CA 1
ATOM 772 C C . PRO A 1 109 ? 21.871 0.476 -7.149 1.00 87.25 109 PRO A C 1
ATOM 774 O O . PRO A 1 109 ? 21.835 1.342 -8.016 1.00 87.25 109 PRO A O 1
ATOM 777 N N . GLY A 1 110 ? 21.640 0.761 -5.866 1.00 88.31 110 GLY A N 1
ATOM 778 C CA . GLY A 1 110 ? 21.342 2.114 -5.372 1.00 88.31 110 GLY A CA 1
ATOM 779 C C . GLY A 1 110 ? 19.922 2.628 -5.659 1.00 88.31 110 GLY A C 1
ATOM 780 O O . GLY A 1 110 ? 19.422 3.449 -4.890 1.00 88.31 110 GLY A O 1
ATOM 781 N N . ALA A 1 111 ? 19.226 2.101 -6.674 1.00 94.88 111 ALA A N 1
ATOM 782 C CA . ALA A 1 111 ? 17.886 2.563 -7.051 1.00 94.88 111 ALA A CA 1
ATOM 783 C C . ALA A 1 111 ? 16.837 2.319 -5.956 1.00 94.88 111 ALA A C 1
ATOM 785 O O . ALA A 1 111 ? 15.934 3.128 -5.769 1.00 94.88 111 ALA A O 1
ATOM 786 N N . LEU A 1 112 ? 16.977 1.239 -5.176 1.00 94.88 112 LEU A N 1
ATOM 787 C CA . LEU A 1 112 ? 16.086 0.975 -4.041 1.00 94.88 112 LEU A CA 1
ATOM 788 C C . LEU A 1 112 ? 16.108 2.128 -3.026 1.00 94.88 112 LEU A C 1
ATOM 790 O O . LEU A 1 112 ? 15.053 2.553 -2.570 1.00 94.88 112 LEU A O 1
ATOM 794 N N . ALA A 1 113 ? 17.289 2.661 -2.700 1.00 96.00 113 ALA A N 1
ATOM 795 C CA . ALA A 1 113 ? 17.417 3.764 -1.751 1.00 96.00 113 ALA A CA 1
ATOM 796 C C . ALA A 1 113 ? 16.786 5.053 -2.299 1.00 96.00 113 ALA A C 1
ATOM 798 O O . ALA A 1 113 ? 16.020 5.705 -1.588 1.00 96.00 113 ALA A O 1
ATOM 799 N N . GLY A 1 114 ? 17.043 5.379 -3.570 1.00 97.31 114 GLY A N 1
ATOM 800 C CA . GLY A 1 114 ? 16.422 6.532 -4.223 1.00 97.31 114 GLY A CA 1
ATOM 801 C C . GLY A 1 114 ? 14.903 6.423 -4.273 1.00 97.31 114 GLY A C 1
ATOM 802 O O . GLY A 1 114 ? 14.216 7.374 -3.917 1.00 97.31 114 GLY A O 1
ATOM 803 N N . MET A 1 115 ? 14.362 5.244 -4.584 1.00 97.31 115 MET A N 1
ATOM 804 C CA . MET A 1 115 ? 12.914 5.036 -4.586 1.00 97.31 115 MET A CA 1
ATOM 805 C C . MET A 1 115 ? 12.302 5.050 -3.176 1.00 97.31 115 MET A C 1
ATOM 807 O O . MET A 1 115 ? 11.196 5.555 -3.000 1.00 97.31 115 MET A O 1
ATOM 811 N N . CYS A 1 116 ? 13.001 4.566 -2.145 1.00 96.50 116 CYS A N 1
ATOM 812 C CA . CYS A 1 116 ? 12.558 4.751 -0.759 1.00 96.50 116 CYS A CA 1
ATOM 813 C C . CYS A 1 116 ? 12.424 6.245 -0.428 1.00 96.50 116 CYS A C 1
ATOM 815 O O . CYS A 1 116 ? 11.390 6.665 0.080 1.00 96.50 116 CYS A O 1
ATOM 817 N N . VAL A 1 117 ? 13.416 7.066 -0.785 1.00 97.69 117 VAL A N 1
ATOM 818 C CA . VAL A 1 117 ? 13.339 8.524 -0.593 1.00 97.69 117 VAL A CA 1
ATOM 819 C C . VAL A 1 117 ? 12.218 9.139 -1.434 1.00 97.69 117 VAL A C 1
ATOM 821 O O . VAL A 1 117 ? 11.444 9.949 -0.921 1.00 97.69 117 VAL A O 1
ATOM 824 N N . PHE A 1 118 ? 12.073 8.697 -2.685 1.00 98.06 118 PHE A N 1
ATOM 825 C CA . PHE A 1 118 ? 11.040 9.150 -3.613 1.00 98.06 118 PHE A CA 1
ATOM 826 C C . PHE A 1 118 ? 9.624 9.036 -3.039 1.00 98.06 118 PHE A C 1
ATOM 828 O O . PHE A 1 118 ? 8.781 9.896 -3.265 1.00 98.06 118 PHE A O 1
ATOM 835 N N . TYR A 1 119 ? 9.324 7.969 -2.298 1.00 98.31 119 TYR A N 1
ATOM 836 C CA . TYR A 1 119 ? 7.968 7.760 -1.792 1.00 98.31 119 TYR A CA 1
ATOM 837 C C . TYR A 1 119 ? 7.643 8.545 -0.514 1.00 98.31 119 TYR A C 1
ATOM 839 O O . TYR A 1 119 ? 6.464 8.625 -0.160 1.00 98.31 119 TYR A O 1
ATOM 847 N N . ILE A 1 120 ? 8.626 9.153 0.164 1.00 98.44 120 ILE A N 1
ATOM 848 C CA . ILE A 1 120 ? 8.400 9.884 1.424 1.00 98.44 120 ILE A CA 1
ATOM 849 C C . ILE A 1 120 ? 7.461 11.072 1.198 1.00 98.44 120 ILE A C 1
ATOM 851 O O . ILE A 1 120 ? 6.398 11.155 1.820 1.00 98.44 120 ILE A O 1
ATOM 855 N N . LEU A 1 121 ? 7.837 11.980 0.294 1.00 98.50 121 LEU A N 1
ATOM 856 C CA . LEU A 1 121 ? 7.092 13.210 0.029 1.00 98.50 121 LEU A CA 1
ATOM 857 C C . LEU A 1 121 ? 5.656 12.955 -0.480 1.00 98.50 121 LEU A C 1
ATOM 859 O O . LEU A 1 121 ? 4.726 13.491 0.129 1.00 98.50 121 LEU A O 1
ATOM 863 N N . PRO A 1 122 ? 5.413 12.132 -1.520 1.00 98.69 122 PRO A N 1
ATOM 864 C CA . PRO A 1 122 ? 4.060 11.885 -2.011 1.00 98.69 122 PRO A CA 1
ATOM 865 C C . PRO A 1 122 ? 3.173 11.164 -0.990 1.00 98.69 122 PRO A C 1
ATOM 867 O O . PRO A 1 122 ? 2.002 11.524 -0.848 1.00 98.69 122 PRO A O 1
ATOM 870 N N . CYS A 1 123 ? 3.701 10.210 -0.213 1.00 98.75 123 CYS A N 1
ATOM 871 C CA . CYS A 1 123 ? 2.905 9.532 0.816 1.00 98.75 123 CYS A CA 1
ATOM 872 C C . CYS A 1 123 ? 2.565 10.461 1.990 1.00 98.75 123 CYS A C 1
ATOM 874 O O . CYS A 1 123 ? 1.442 10.418 2.500 1.00 98.75 123 CYS A O 1
ATOM 876 N N . LEU A 1 124 ? 3.494 11.336 2.391 1.00 98.75 124 LEU A N 1
ATOM 877 C CA . LEU A 1 124 ? 3.243 12.359 3.406 1.00 98.75 124 LEU A CA 1
ATOM 878 C C . LEU A 1 124 ? 2.187 13.368 2.939 1.00 98.75 124 LEU A C 1
ATOM 880 O O . LEU A 1 124 ? 1.219 13.622 3.661 1.00 98.75 124 LEU A O 1
ATOM 884 N N . ALA A 1 125 ? 2.338 13.899 1.723 1.00 98.81 125 ALA A N 1
ATOM 885 C CA . ALA A 1 125 ? 1.399 14.849 1.133 1.00 98.81 125 ALA A CA 1
ATOM 886 C C . ALA A 1 125 ? -0.011 14.248 1.011 1.00 98.81 125 ALA A C 1
ATOM 888 O O . ALA A 1 125 ? -0.995 14.891 1.384 1.00 98.81 125 ALA A O 1
ATOM 889 N N . LEU A 1 126 ? -0.114 12.988 0.578 1.00 98.81 126 LEU A N 1
ATOM 890 C CA . LEU A 1 126 ? -1.381 12.260 0.520 1.00 98.81 126 LEU A CA 1
ATOM 891 C C . LEU A 1 126 ? -1.999 12.061 1.908 1.00 98.81 126 LEU A C 1
ATOM 893 O O . LEU A 1 126 ? -3.192 12.314 2.082 1.00 98.81 126 LEU A O 1
ATOM 897 N N . GLY A 1 127 ? -1.207 11.642 2.899 1.00 98.62 127 GLY A N 1
ATOM 898 C CA . GLY A 1 127 ? -1.674 11.459 4.275 1.00 98.62 127 GLY A CA 1
ATOM 899 C C . GLY A 1 127 ? -2.254 12.746 4.869 1.00 98.62 127 GLY A C 1
ATOM 900 O O . GLY A 1 127 ? -3.355 12.721 5.426 1.00 98.62 127 GLY A O 1
ATOM 901 N N . LEU A 1 128 ? -1.560 13.875 4.683 1.00 98.69 128 LEU A N 1
ATOM 902 C CA . LEU A 1 128 ? -2.018 15.209 5.091 1.00 98.69 128 LEU A CA 1
ATOM 903 C C . LEU A 1 128 ? -3.308 15.615 4.366 1.00 98.69 128 LEU A C 1
ATOM 905 O O . LEU A 1 128 ? -4.294 15.987 5.010 1.00 98.69 128 LEU A O 1
ATOM 909 N N . ALA A 1 129 ? -3.323 15.508 3.034 1.00 98.62 129 ALA A N 1
ATOM 910 C CA . ALA A 1 129 ? -4.457 15.917 2.212 1.00 98.62 129 ALA A CA 1
ATOM 911 C C . ALA A 1 129 ? -5.723 15.115 2.553 1.00 98.62 129 ALA A C 1
ATOM 913 O O . ALA A 1 129 ? -6.793 15.694 2.751 1.00 98.62 129 ALA A O 1
ATOM 914 N N . VAL A 1 130 ? -5.605 13.791 2.693 1.00 98.62 130 VAL A N 1
ATOM 915 C CA . VAL A 1 130 ? -6.734 12.917 3.040 1.00 98.62 130 VAL A CA 1
ATOM 916 C C . VAL A 1 130 ? -7.214 13.176 4.469 1.00 98.62 130 VAL A C 1
ATOM 918 O O . VAL A 1 130 ? -8.422 13.275 4.702 1.00 98.62 130 VAL A O 1
ATOM 921 N N . ALA A 1 131 ? -6.306 13.325 5.439 1.00 97.81 131 ALA A N 1
ATOM 922 C CA . ALA A 1 131 ? -6.690 13.601 6.822 1.00 97.81 131 ALA A CA 1
ATOM 923 C C . ALA A 1 131 ? -7.450 14.931 6.969 1.00 97.81 131 ALA A C 1
ATOM 925 O O . ALA A 1 131 ? -8.375 15.000 7.791 1.00 97.81 131 ALA A O 1
ATOM 926 N N . ALA A 1 132 ? -7.083 15.945 6.174 1.00 97.38 132 ALA A N 1
ATOM 927 C CA . ALA A 1 132 ? -7.734 17.254 6.130 1.00 97.38 132 ALA A CA 1
ATOM 928 C C . ALA A 1 132 ? -9.096 17.191 5.421 1.00 97.38 132 ALA A C 1
ATOM 930 O O . ALA A 1 132 ? -10.097 17.688 5.938 1.00 97.38 132 ALA A O 1
ATOM 931 N N . ALA A 1 133 ? -9.158 16.540 4.257 1.00 97.31 133 ALA A N 1
ATOM 932 C CA . ALA A 1 133 ? -10.368 16.462 3.442 1.00 97.31 133 ALA A CA 1
ATOM 933 C C . ALA A 1 133 ? -11.474 15.587 4.066 1.00 97.31 133 ALA A C 1
ATOM 935 O O . ALA A 1 133 ? -12.668 15.829 3.838 1.00 97.31 133 ALA A O 1
ATOM 936 N N . PHE A 1 134 ? -11.092 14.590 4.870 1.00 96.38 134 PHE A N 1
ATOM 937 C CA . PHE A 1 134 ? -12.000 13.610 5.471 1.00 96.38 134 PHE A CA 1
ATOM 938 C C . PHE A 1 134 ? -11.839 13.568 6.998 1.00 96.38 134 PHE A C 1
ATOM 940 O O . PHE A 1 134 ? -11.281 12.607 7.528 1.00 96.38 134 PHE A O 1
ATOM 947 N N . PRO A 1 135 ? -12.305 14.591 7.740 1.00 93.31 135 PRO A N 1
ATOM 948 C CA . PRO A 1 135 ? -12.179 14.636 9.195 1.00 93.31 135 PRO A CA 1
ATOM 949 C C . PRO A 1 135 ? -13.016 13.544 9.875 1.00 93.31 135 PRO A C 1
ATOM 951 O O . PRO A 1 135 ? -14.141 13.252 9.464 1.00 93.31 135 PRO A O 1
ATOM 954 N N . ALA A 1 136 ? -12.485 12.973 10.955 1.00 88.44 136 ALA A N 1
ATOM 955 C CA . ALA A 1 136 ? -13.166 11.953 11.745 1.00 88.44 136 ALA A CA 1
ATOM 956 C C . ALA A 1 136 ? -14.060 12.605 12.812 1.00 88.44 136 ALA A C 1
ATOM 958 O O . ALA A 1 136 ? -13.633 12.852 13.938 1.00 88.44 136 ALA A O 1
ATOM 959 N N . ARG A 1 137 ? -15.298 12.933 12.434 1.00 81.44 137 ARG A N 1
ATOM 960 C CA . ARG A 1 137 ? -16.273 13.565 13.337 1.00 81.44 137 ARG A CA 1
ATOM 961 C C . ARG A 1 137 ? -16.673 12.590 14.446 1.00 81.44 137 ARG A C 1
ATOM 963 O O . ARG A 1 137 ? -17.060 11.461 14.148 1.00 81.44 137 ARG A O 1
ATOM 970 N N . ASP A 1 138 ? -16.519 13.022 15.697 1.00 81.19 138 ASP A N 1
ATOM 971 C CA . ASP A 1 138 ? -16.894 12.293 16.921 1.00 81.19 138 ASP A CA 1
ATOM 972 C C . ASP A 1 138 ? -16.281 10.887 17.062 1.00 81.19 138 ASP A C 1
ATOM 974 O O . ASP A 1 138 ? -16.764 10.031 17.807 1.00 81.19 138 ASP A O 1
ATOM 978 N N . ALA A 1 139 ? -15.183 10.625 16.350 1.00 84.06 139 ALA A N 1
ATOM 979 C CA . ALA A 1 139 ? -14.515 9.336 16.378 1.00 84.06 139 ALA A CA 1
ATOM 980 C C . ALA A 1 139 ? -13.722 9.171 17.680 1.00 84.06 139 ALA A C 1
ATOM 982 O O . ALA A 1 139 ? -12.696 9.817 17.892 1.00 84.06 139 ALA A O 1
ATOM 983 N N . ARG A 1 140 ? -14.164 8.243 18.531 1.00 91.06 140 ARG A N 1
ATOM 984 C CA . ARG A 1 140 ? -13.390 7.748 19.678 1.00 91.06 140 ARG A CA 1
ATOM 985 C C . ARG A 1 140 ? -12.808 6.377 19.341 1.00 91.06 140 ARG A C 1
ATOM 987 O O . ARG A 1 140 ? -13.538 5.576 18.750 1.00 91.06 140 ARG A O 1
ATOM 994 N N . PRO A 1 141 ? -11.540 6.075 19.683 1.00 91.44 141 PRO A N 1
ATOM 995 C CA . PRO A 1 141 ? -10.983 4.752 19.430 1.00 91.44 141 PRO A CA 1
ATOM 996 C C . PRO A 1 141 ? -11.851 3.699 20.118 1.00 91.44 141 PRO A C 1
ATOM 998 O O . PRO A 1 141 ? -12.142 3.806 21.311 1.00 91.44 141 PRO A O 1
ATOM 1001 N N . ALA A 1 142 ? -12.294 2.689 19.372 1.00 90.69 142 ALA A N 1
ATOM 1002 C CA . ALA A 1 142 ? -13.035 1.598 19.984 1.00 90.69 142 ALA A CA 1
ATOM 1003 C C . ALA A 1 142 ? -12.069 0.752 20.839 1.00 90.69 142 ALA A C 1
ATOM 1005 O O . ALA A 1 142 ? -10.933 0.530 20.400 1.00 90.69 142 ALA A O 1
ATOM 1006 N N . PRO A 1 143 ? -12.499 0.258 22.017 1.00 90.38 143 PRO A N 1
ATOM 1007 C CA . PRO A 1 143 ? -11.627 -0.452 22.945 1.00 90.38 143 PRO A CA 1
ATOM 1008 C C . PRO A 1 143 ? -10.871 -1.607 22.284 1.00 90.38 143 PRO A C 1
ATOM 1010 O O . PRO A 1 143 ? -11.439 -2.389 21.517 1.00 90.38 143 PRO A O 1
ATOM 1013 N N . VAL A 1 144 ? -9.583 -1.729 22.600 1.00 90.88 144 VAL A N 1
ATOM 1014 C CA . VAL A 1 144 ? -8.777 -2.882 22.190 1.00 90.88 144 VAL A CA 1
ATOM 1015 C C . VAL A 1 144 ? -9.156 -4.080 23.073 1.00 90.88 144 VAL A C 1
ATOM 1017 O O . VAL A 1 144 ? -9.303 -3.911 24.287 1.00 90.88 144 VAL A O 1
ATOM 1020 N N . PRO A 1 145 ? -9.328 -5.298 22.521 1.00 91.06 145 PRO A N 1
ATOM 1021 C CA . PRO A 1 145 ? -9.729 -6.433 23.343 1.00 91.06 145 PRO A CA 1
ATOM 1022 C C . PRO A 1 145 ? -8.657 -6.794 24.382 1.00 91.06 145 PRO A C 1
ATOM 1024 O O . PRO A 1 145 ? -7.476 -6.913 24.056 1.00 91.06 145 PRO A O 1
ATOM 1027 N N . ARG A 1 146 ? -9.080 -7.029 25.630 1.00 91.69 146 ARG A N 1
ATOM 1028 C CA . ARG A 1 146 ? -8.196 -7.476 26.719 1.00 91.69 146 ARG A CA 1
ATOM 1029 C C . ARG A 1 146 ? -7.820 -8.948 26.534 1.00 91.69 146 ARG A C 1
ATOM 1031 O O . ARG A 1 146 ? -8.699 -9.797 26.365 1.00 91.69 146 ARG A O 1
ATOM 1038 N N . ARG A 1 147 ? -6.519 -9.250 26.556 1.00 92.19 147 ARG A N 1
ATOM 1039 C CA . ARG A 1 147 ? -5.950 -10.595 26.362 1.00 92.19 147 ARG A CA 1
ATOM 1040 C C . ARG A 1 147 ? -4.672 -10.767 27.179 1.00 92.19 147 ARG A C 1
ATOM 1042 O O . ARG A 1 147 ? -4.010 -9.781 27.480 1.00 92.19 147 ARG A O 1
ATOM 1049 N N . SER A 1 148 ? -4.321 -12.015 27.488 1.00 94.75 148 SER A N 1
ATOM 1050 C CA . SER A 1 148 ? -3.007 -12.352 28.044 1.00 94.75 148 SER A CA 1
ATOM 1051 C C . SER A 1 148 ? -1.894 -12.139 27.011 1.00 94.75 148 SER A C 1
ATOM 1053 O O . SER A 1 148 ? -2.154 -12.121 25.804 1.00 94.75 148 SER A O 1
ATOM 1055 N N . ALA A 1 149 ? -0.648 -12.023 27.477 1.00 95.75 149 ALA A N 1
ATOM 1056 C CA . ALA A 1 149 ? 0.523 -11.870 26.612 1.00 95.75 149 ALA A CA 1
ATOM 1057 C C . ALA A 1 149 ? 0.667 -13.034 25.613 1.00 95.75 149 ALA A C 1
ATOM 1059 O O . ALA A 1 149 ? 0.813 -12.798 24.418 1.00 95.75 149 ALA A O 1
ATOM 1060 N N . ALA A 1 150 ? 0.512 -14.282 26.072 1.00 96.62 150 ALA A N 1
ATOM 1061 C CA . ALA A 1 150 ? 0.562 -15.465 25.207 1.00 96.62 150 ALA A CA 1
ATOM 1062 C C . ALA A 1 150 ? -0.524 -15.443 24.116 1.00 96.62 150 ALA A C 1
ATOM 1064 O O . ALA A 1 150 ? -0.267 -15.775 22.960 1.00 96.62 150 ALA A O 1
ATOM 1065 N N . ALA A 1 151 ? -1.737 -14.991 24.458 1.00 95.25 151 ALA A N 1
ATOM 1066 C CA . ALA A 1 151 ? -2.798 -14.838 23.473 1.00 95.25 151 ALA A CA 1
ATOM 1067 C C . ALA A 1 151 ? -2.454 -13.751 22.445 1.00 95.25 151 ALA A C 1
ATOM 1069 O O . ALA A 1 151 ? -2.683 -13.963 21.258 1.00 95.25 151 ALA A O 1
ATOM 1070 N N . TRP A 1 152 ? -1.887 -12.616 22.867 1.00 96.62 152 TRP A N 1
ATOM 1071 C CA . TRP A 1 152 ? -1.398 -11.593 21.938 1.00 96.62 152 TRP A CA 1
ATOM 1072 C C . TRP A 1 152 ? -0.305 -12.122 21.016 1.00 96.62 152 TRP A C 1
ATOM 1074 O O . TRP A 1 152 ? -0.424 -11.938 19.808 1.00 96.62 152 TRP A O 1
ATOM 1084 N N . ALA A 1 153 ? 0.691 -12.827 21.554 1.00 97.31 153 ALA A N 1
ATOM 1085 C CA . ALA A 1 153 ? 1.769 -13.420 20.767 1.00 97.31 153 ALA A CA 1
ATOM 1086 C C . ALA A 1 153 ? 1.218 -14.334 19.661 1.00 97.31 153 ALA A C 1
ATOM 1088 O O . ALA A 1 153 ? 1.512 -14.122 18.487 1.00 97.31 153 ALA A O 1
ATOM 1089 N N . GLY A 1 154 ? 0.317 -15.264 20.000 1.00 97.81 154 GLY A N 1
ATOM 1090 C CA . GLY A 1 154 ? -0.314 -16.136 19.002 1.00 97.81 154 GLY A CA 1
ATOM 1091 C C . GLY A 1 154 ? -1.108 -15.369 17.936 1.00 97.81 154 GLY A C 1
ATOM 1092 O O . GLY A 1 154 ? -1.103 -15.736 16.765 1.00 97.81 154 GLY A O 1
ATOM 1093 N N . ARG A 1 155 ? -1.759 -14.259 18.302 1.00 97.44 155 ARG A N 1
ATOM 1094 C CA . ARG A 1 155 ? -2.501 -13.420 17.345 1.00 97.44 155 ARG A CA 1
ATOM 1095 C C . ARG A 1 155 ? -1.589 -12.607 16.433 1.00 97.44 155 ARG A C 1
ATOM 1097 O O . ARG A 1 155 ? -1.931 -12.430 15.268 1.00 97.44 155 ARG A O 1
ATOM 1104 N N . PHE A 1 156 ? -0.447 -12.148 16.936 1.00 98.06 156 PHE A N 1
ATOM 1105 C CA . PHE A 1 156 ? 0.581 -11.517 16.112 1.00 98.06 156 PHE A CA 1
ATOM 1106 C C . PHE A 1 156 ? 1.196 -12.508 15.127 1.00 98.06 156 PHE A C 1
ATOM 1108 O O . PHE A 1 156 ? 1.355 -12.155 13.964 1.00 98.06 156 PHE A O 1
ATOM 1115 N N . VAL A 1 157 ? 1.437 -13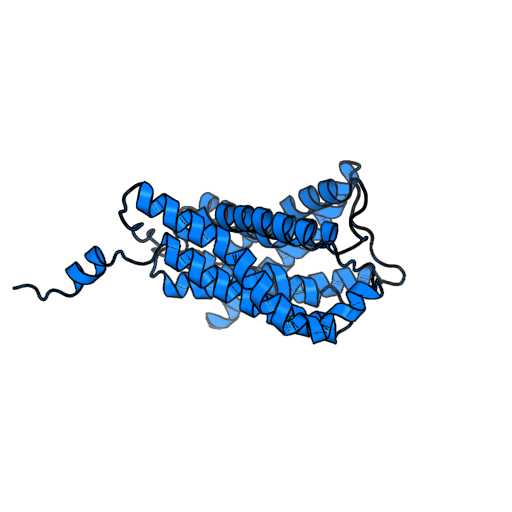.756 15.543 1.00 98.38 157 VAL A N 1
ATOM 1116 C CA . VAL A 1 157 ? 1.876 -14.824 14.630 1.00 98.38 157 VAL A CA 1
ATOM 1117 C C . VAL A 1 157 ? 0.835 -15.067 13.534 1.00 98.38 157 VAL A C 1
ATOM 1119 O O . VAL A 1 157 ? 1.192 -15.097 12.364 1.00 98.38 157 VAL A O 1
ATOM 1122 N N . ILE A 1 158 ? -0.458 -15.152 13.871 1.00 98.25 158 ILE A N 1
ATOM 1123 C CA . ILE A 1 158 ? -1.522 -15.289 12.857 1.00 98.25 158 ILE A CA 1
ATOM 1124 C C . ILE A 1 158 ? -1.534 -14.093 11.896 1.00 98.25 158 ILE A C 1
ATOM 1126 O O . ILE A 1 158 ? -1.611 -14.285 10.687 1.00 98.25 158 ILE A O 1
ATOM 1130 N N . ALA A 1 159 ? -1.454 -12.865 12.415 1.00 98.25 159 ALA A N 1
ATOM 1131 C CA . ALA A 1 159 ? -1.441 -11.662 11.585 1.00 98.25 159 ALA A CA 1
ATOM 1132 C C . ALA A 1 159 ? -0.208 -11.597 10.666 1.00 98.25 159 ALA A C 1
ATOM 1134 O O . ALA A 1 159 ? -0.323 -11.144 9.534 1.00 98.25 159 ALA A O 1
ATOM 1135 N N . TRP A 1 160 ? 0.946 -12.076 11.137 1.00 98.62 160 TRP A N 1
ATOM 1136 C CA . TRP A 1 160 ? 2.186 -12.150 10.367 1.00 98.62 160 TRP A CA 1
ATOM 1137 C C . TRP A 1 160 ? 2.172 -13.263 9.308 1.00 98.62 160 TRP A C 1
ATOM 1139 O O . TRP A 1 160 ? 2.687 -13.091 8.211 1.00 98.62 160 TRP A O 1
ATOM 1149 N N . LEU A 1 161 ? 1.564 -14.412 9.593 1.00 98.62 161 LEU A N 1
ATOM 1150 C CA . LEU A 1 161 ? 1.479 -15.502 8.616 1.00 98.62 161 LEU A CA 1
ATOM 1151 C C . LEU A 1 161 ? 0.330 -15.321 7.615 1.00 98.62 161 LEU A C 1
ATOM 1153 O O . LEU A 1 161 ? 0.305 -15.998 6.591 1.00 98.62 161 LEU A O 1
ATOM 1157 N N . ALA A 1 162 ? -0.605 -14.402 7.867 1.00 98.31 162 ALA A N 1
ATOM 1158 C CA . ALA A 1 162 ? -1.763 -14.187 7.006 1.00 98.31 162 ALA A CA 1
ATOM 1159 C C . ALA A 1 162 ? -1.384 -13.767 5.576 1.00 98.31 162 ALA A C 1
ATOM 1161 O O . ALA A 1 162 ? -1.949 -14.308 4.627 1.00 98.31 162 ALA A O 1
ATOM 1162 N N . PHE A 1 163 ? -0.441 -12.833 5.407 1.00 98.19 163 PHE A N 1
ATOM 1163 C CA . PHE A 1 163 ? -0.055 -12.364 4.073 1.00 98.19 163 PHE A CA 1
ATOM 1164 C C . PHE A 1 163 ? 0.695 -13.420 3.251 1.00 98.19 163 PHE A C 1
ATOM 1166 O O . PHE A 1 163 ? 0.241 -13.693 2.144 1.00 98.19 163 PHE A O 1
ATOM 1173 N N . PRO A 1 164 ? 1.767 -14.076 3.748 1.00 98.25 164 PRO A N 1
ATOM 1174 C CA . PRO A 1 164 ? 2.474 -15.088 2.965 1.00 98.25 164 PRO A CA 1
ATOM 1175 C C . PRO A 1 164 ? 1.568 -16.253 2.561 1.00 98.25 164 PRO A C 1
ATOM 1177 O O . PRO A 1 164 ? 1.666 -16.739 1.440 1.00 98.25 164 PRO A O 1
ATOM 1180 N N . LEU A 1 165 ? 0.661 -16.683 3.446 1.00 98.44 165 LEU A N 1
ATOM 1181 C CA . LEU A 1 165 ? -0.280 -17.761 3.137 1.00 98.44 165 LEU A CA 1
ATOM 1182 C C . LEU A 1 165 ? -1.292 -17.354 2.062 1.00 98.44 165 LEU A C 1
ATOM 1184 O O . LEU A 1 165 ? -1.541 -18.143 1.154 1.00 98.44 165 LEU A O 1
ATOM 1188 N N . ALA A 1 166 ? -1.851 -16.142 2.142 1.00 98.31 166 ALA A N 1
ATOM 1189 C CA . ALA A 1 166 ? -2.748 -15.627 1.109 1.00 98.31 166 ALA A CA 1
ATOM 1190 C C . ALA A 1 166 ? -2.020 -15.504 -0.239 1.00 98.31 166 ALA A C 1
ATOM 1192 O O . ALA A 1 166 ? -2.480 -16.078 -1.221 1.00 98.31 166 ALA A O 1
ATOM 1193 N N . TYR A 1 167 ? -0.844 -14.868 -0.242 1.00 97.94 167 TYR A N 1
ATOM 1194 C CA . TYR A 1 167 ? -0.011 -14.680 -1.431 1.00 97.94 167 TYR A CA 1
ATOM 1195 C C . TYR A 1 167 ? 0.315 -16.001 -2.131 1.00 97.94 167 TYR A C 1
ATOM 1197 O O . TYR A 1 167 ? 0.138 -16.139 -3.335 1.00 97.94 167 TYR A O 1
ATOM 1205 N N . LEU A 1 168 ? 0.770 -17.013 -1.384 1.00 98.00 168 LEU A N 1
ATOM 1206 C CA . LEU A 1 168 ? 1.096 -18.308 -1.983 1.00 98.00 168 LEU A CA 1
ATOM 1207 C C . LEU A 1 168 ? -0.154 -19.012 -2.510 1.00 98.00 168 LEU A C 1
ATOM 1209 O O . LEU A 1 168 ? -0.105 -19.613 -3.578 1.00 98.00 168 LEU A O 1
ATOM 1213 N N . PHE A 1 169 ? -1.264 -18.959 -1.771 1.00 98.44 169 PHE A N 1
ATOM 1214 C CA . 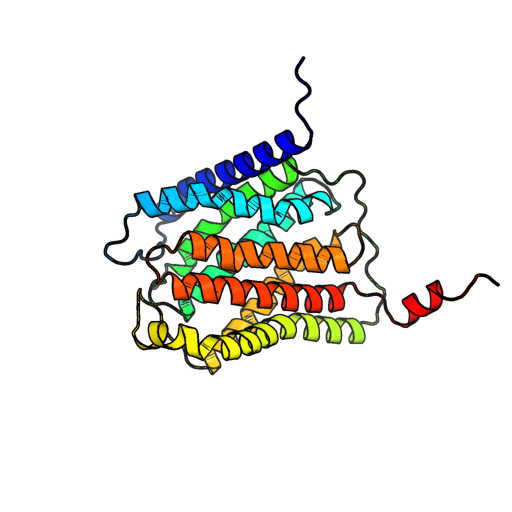PHE A 1 169 ? -2.503 -19.619 -2.169 1.00 98.44 169 PHE A CA 1
ATOM 1215 C C . PHE A 1 169 ? -3.049 -19.062 -3.488 1.00 98.44 169 PHE A C 1
ATOM 1217 O O . PHE A 1 169 ? -3.280 -19.823 -4.430 1.00 98.44 169 P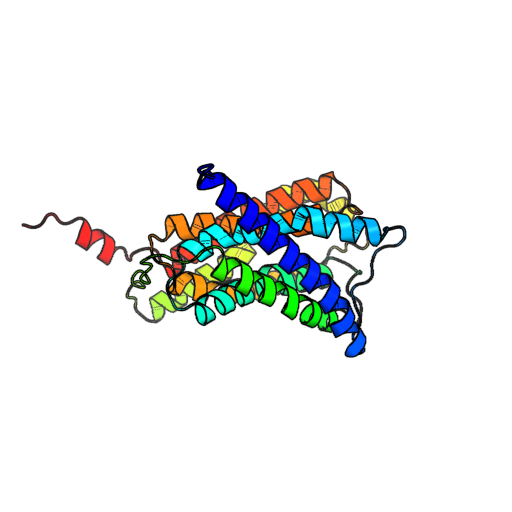HE A O 1
ATOM 1224 N N . PHE A 1 170 ? -3.230 -17.745 -3.573 1.00 98.38 170 PHE A N 1
ATOM 1225 C CA . PHE A 1 170 ? -3.764 -17.109 -4.774 1.00 98.38 170 PHE A CA 1
ATOM 1226 C C . PHE A 1 170 ? -2.734 -17.065 -5.904 1.00 98.38 170 PHE A C 1
ATOM 1228 O O . PHE A 1 170 ? -3.099 -17.354 -7.042 1.00 98.38 170 PHE A O 1
ATOM 1235 N N . GLY A 1 171 ? -1.452 -16.862 -5.593 1.00 97.12 171 GLY A N 1
ATOM 1236 C CA . GLY A 1 171 ? -0.363 -16.959 -6.562 1.00 97.12 171 GLY A CA 1
ATOM 1237 C C . GLY A 1 171 ? -0.282 -18.328 -7.227 1.00 97.12 171 GLY A C 1
ATOM 1238 O O . GLY A 1 171 ? -0.144 -18.411 -8.445 1.00 97.12 171 GLY A O 1
ATOM 1239 N N . MET A 1 172 ? -0.450 -19.423 -6.478 1.00 97.44 172 MET A N 1
ATOM 1240 C CA . MET A 1 172 ? -0.538 -20.765 -7.070 1.00 97.44 172 MET A CA 1
ATOM 1241 C C . MET A 1 172 ? -1.770 -20.922 -7.968 1.00 97.44 172 MET A C 1
ATOM 1243 O O . MET A 1 172 ? -1.670 -21.554 -9.018 1.00 97.44 172 MET A O 1
ATOM 1247 N N . LEU A 1 173 ? -2.910 -20.341 -7.580 1.00 98.19 173 LEU A N 1
ATOM 1248 C CA . LEU A 1 173 ? -4.151 -20.413 -8.354 1.00 98.19 173 LEU A CA 1
ATOM 1249 C C . LEU A 1 173 ? -4.021 -19.715 -9.715 1.00 98.19 173 LEU A C 1
ATOM 1251 O O . LEU A 1 173 ? -4.512 -20.236 -10.716 1.00 98.19 173 LEU A O 1
ATOM 1255 N N . ILE A 1 174 ? -3.358 -18.555 -9.761 1.00 97.50 174 ILE A N 1
ATOM 1256 C CA . ILE A 1 174 ? -3.218 -17.758 -10.990 1.00 97.50 174 ILE A CA 1
ATOM 1257 C C . ILE A 1 174 ? -1.922 -18.026 -11.754 1.00 97.50 174 ILE A C 1
ATOM 1259 O O . ILE A 1 174 ? -1.827 -17.639 -12.917 1.00 97.50 174 ILE A O 1
ATOM 1263 N N . SER A 1 175 ? -0.941 -18.708 -11.152 1.00 97.00 175 SER A N 1
ATOM 1264 C CA . SER A 1 175 ? 0.368 -19.000 -11.756 1.00 97.00 175 SER A CA 1
ATOM 1265 C C . SER A 1 175 ? 0.279 -19.551 -13.188 1.00 97.00 175 SER A C 1
ATOM 1267 O O . SER A 1 175 ? 0.963 -19.002 -14.057 1.00 97.00 175 SER A O 1
ATOM 1269 N N . PRO A 1 176 ? -0.610 -20.518 -13.513 1.00 97.19 176 PRO A N 1
ATOM 1270 C CA . PRO A 1 176 ? -0.756 -21.012 -14.887 1.00 97.19 176 PRO A CA 1
ATOM 1271 C C . PRO A 1 176 ? -1.114 -19.937 -15.925 1.00 97.19 176 PRO A C 1
ATOM 1273 O O . PRO A 1 176 ? -0.901 -20.148 -17.113 1.00 97.19 176 PRO A O 1
ATOM 1276 N N . LEU A 1 177 ? -1.664 -18.797 -15.498 1.00 97.31 177 LEU A N 1
ATOM 1277 C CA . LEU A 1 177 ? -2.095 -17.699 -16.367 1.00 97.31 177 LEU A CA 1
ATOM 1278 C C . LEU A 1 177 ? -1.022 -16.616 -16.553 1.00 97.31 177 LEU A C 1
ATOM 1280 O O . LEU A 1 177 ? -1.127 -15.817 -17.484 1.00 97.31 177 LEU A O 1
ATOM 1284 N N . VAL A 1 178 ? -0.027 -16.547 -15.662 1.00 96.19 178 VAL A N 1
ATOM 1285 C CA . VAL A 1 178 ? 0.916 -15.413 -15.592 1.00 96.19 178 VAL A CA 1
ATOM 1286 C C . VAL A 1 178 ? 2.389 -15.809 -15.591 1.00 96.19 178 VAL A C 1
ATOM 1288 O O . VAL A 1 178 ? 3.236 -14.937 -15.761 1.00 96.19 178 VAL A O 1
ATOM 1291 N N . ILE A 1 179 ? 2.728 -17.087 -15.397 1.00 96.25 179 ILE A N 1
ATOM 1292 C CA . ILE A 1 179 ? 4.122 -17.502 -15.176 1.00 96.25 179 ILE A CA 1
ATOM 1293 C C . ILE A 1 179 ? 5.013 -17.361 -16.417 1.00 96.25 179 ILE A C 1
ATOM 1295 O O . ILE A 1 179 ? 6.216 -17.128 -16.289 1.00 96.25 179 ILE A O 1
ATOM 1299 N N . ASP A 1 180 ? 4.448 -17.469 -17.619 1.00 96.81 180 ASP A N 1
ATOM 1300 C CA . ASP A 1 180 ? 5.229 -17.433 -18.858 1.00 96.81 180 ASP A CA 1
ATOM 1301 C C . ASP A 1 180 ? 5.911 -16.075 -19.106 1.00 96.81 180 ASP A C 1
ATOM 1303 O O . ASP A 1 180 ? 7.120 -16.081 -19.349 1.00 96.81 180 ASP A O 1
ATOM 1307 N N . PRO A 1 181 ? 5.242 -14.911 -18.941 1.00 95.88 181 PRO A N 1
ATOM 1308 C CA . PRO A 1 181 ? 5.908 -13.607 -18.941 1.00 95.88 181 PRO A CA 1
ATOM 1309 C C . PRO A 1 181 ? 7.134 -13.510 -18.021 1.00 95.88 181 PRO A C 1
ATOM 1311 O O . PRO A 1 181 ? 8.142 -12.921 -18.411 1.00 95.88 181 PRO A O 1
ATOM 1314 N N . TYR A 1 182 ? 7.084 -14.118 -16.830 1.00 95.88 182 TYR A N 1
ATOM 1315 C CA . TYR A 1 182 ? 8.220 -14.137 -15.903 1.00 95.88 182 TYR A CA 1
ATOM 1316 C C . TYR A 1 182 ? 9.365 -15.024 -16.395 1.00 95.88 182 TYR A C 1
ATOM 1318 O O . TYR A 1 182 ? 10.528 -14.646 -16.274 1.00 95.88 182 TYR A O 1
ATOM 1326 N N . ARG A 1 183 ? 9.055 -16.197 -16.960 1.00 96.38 183 ARG A N 1
ATOM 1327 C CA . ARG A 1 183 ? 10.063 -17.114 -17.525 1.00 96.38 183 ARG A CA 1
ATOM 1328 C C . ARG A 1 183 ? 10.752 -16.531 -18.756 1.00 96.38 183 ARG A C 1
ATOM 1330 O O . ARG A 1 183 ? 11.925 -16.800 -18.981 1.00 96.38 183 ARG A O 1
ATOM 1337 N N . GLN A 1 184 ? 10.016 -15.746 -19.537 1.00 96.38 184 GLN A N 1
ATOM 1338 C CA . GLN A 1 184 ? 10.497 -15.102 -20.759 1.00 96.38 184 GLN A CA 1
ATOM 1339 C C . GLN A 1 184 ? 11.198 -13.759 -20.501 1.00 96.38 184 GLN A C 1
ATOM 1341 O O . GLN A 1 184 ? 11.764 -13.186 -21.427 1.00 96.38 184 GLN A O 1
ATOM 1346 N N . GLY A 1 185 ? 11.157 -13.233 -19.273 1.00 94.69 185 GLY A N 1
ATOM 1347 C CA . GLY A 1 185 ? 11.782 -11.951 -18.943 1.00 94.69 185 GLY A CA 1
ATOM 1348 C C . GLY A 1 185 ? 11.061 -10.729 -19.519 1.00 94.69 185 GLY A C 1
ATOM 1349 O O . GLY A 1 185 ? 11.674 -9.674 -19.705 1.00 94.69 185 GLY A O 1
ATOM 1350 N N . VAL A 1 186 ? 9.767 -10.852 -19.836 1.00 94.31 186 VAL A N 1
ATOM 1351 C CA . VAL A 1 186 ? 8.991 -9.786 -20.488 1.00 94.31 186 VAL A CA 1
ATOM 1352 C C . VAL A 1 186 ? 9.025 -8.524 -19.631 1.00 94.31 186 VAL A C 1
ATOM 1354 O O . VAL A 1 186 ? 8.736 -8.575 -18.440 1.00 94.31 186 VAL A O 1
ATOM 1357 N N . ALA A 1 187 ? 9.366 -7.383 -20.237 1.00 91.00 187 ALA A N 1
ATOM 1358 C CA . ALA A 1 187 ? 9.456 -6.089 -19.551 1.00 91.00 187 ALA A CA 1
ATOM 1359 C C . ALA A 1 187 ? 10.353 -6.099 -18.292 1.00 91.00 187 ALA A C 1
ATOM 1361 O O . ALA A 1 187 ? 10.106 -5.358 -17.340 1.00 91.00 187 ALA A O 1
ATOM 1362 N N . GLY A 1 188 ? 11.387 -6.947 -18.280 1.00 92.56 188 GLY A N 1
ATOM 1363 C CA . GLY A 1 188 ? 12.317 -7.067 -17.160 1.00 92.56 188 GLY A CA 1
ATOM 1364 C C . GLY A 1 188 ? 11.773 -7.860 -15.974 1.00 92.56 188 GLY A C 1
ATOM 1365 O O . GLY A 1 188 ? 12.378 -7.805 -14.909 1.00 92.56 188 GLY A O 1
ATOM 1366 N N . LEU A 1 189 ? 10.654 -8.579 -16.115 1.00 95.19 189 LEU A N 1
ATOM 1367 C CA . LEU A 1 189 ? 10.163 -9.499 -15.087 1.00 95.19 189 LEU A CA 1
ATOM 1368 C C . LEU A 1 189 ? 11.171 -10.624 -14.829 1.00 95.19 189 LEU A C 1
ATOM 1370 O O . LEU A 1 189 ? 11.900 -11.045 -15.721 1.00 95.19 189 LEU A O 1
ATOM 1374 N N . ALA A 1 190 ? 11.201 -11.126 -13.602 1.00 96.25 190 ALA A N 1
ATOM 1375 C CA . ALA A 1 190 ? 12.074 -12.221 -13.203 1.00 96.25 190 ALA A CA 1
ATOM 1376 C C . ALA A 1 190 ? 11.350 -13.142 -12.221 1.00 96.25 190 ALA A C 1
ATOM 1378 O O . ALA A 1 190 ? 10.669 -12.667 -11.312 1.00 96.25 190 ALA A O 1
ATOM 1379 N N . LEU A 1 191 ? 11.510 -14.459 -12.391 1.00 96.75 191 LEU A N 1
ATOM 1380 C CA . LEU A 1 191 ? 10.995 -15.451 -11.449 1.00 96.75 191 LEU A CA 1
ATOM 1381 C C . LEU A 1 191 ? 12.098 -15.859 -10.459 1.00 96.75 191 LEU A C 1
ATOM 1383 O O . LEU A 1 191 ? 12.975 -16.647 -10.821 1.00 96.75 191 LEU A O 1
ATOM 1387 N N . PRO A 1 192 ? 12.092 -15.344 -9.220 1.00 97.00 192 PRO A N 1
ATOM 1388 C CA . PRO A 1 192 ? 13.085 -15.721 -8.224 1.00 97.00 192 PRO A CA 1
ATOM 1389 C C . PRO A 1 192 ? 12.870 -17.157 -7.705 1.00 97.00 192 PRO A C 1
ATOM 1391 O O . PRO A 1 192 ? 11.769 -17.708 -7.806 1.00 97.00 192 PRO A O 1
ATOM 1394 N N . PRO A 1 193 ? 13.893 -17.767 -7.074 1.00 97.50 193 PRO A N 1
ATOM 1395 C CA . PRO A 1 193 ? 13.743 -19.040 -6.375 1.00 97.50 193 PRO A CA 1
ATOM 1396 C C . PRO A 1 193 ? 12.696 -18.969 -5.255 1.00 97.50 193 PRO A C 1
ATOM 1398 O O . PRO A 1 193 ? 12.566 -17.951 -4.573 1.00 97.50 193 PRO A O 1
ATOM 1401 N N . MET A 1 194 ? 12.014 -20.085 -4.985 1.00 97.00 194 MET A N 1
ATOM 1402 C CA . MET A 1 194 ? 10.948 -20.149 -3.974 1.00 97.00 194 MET A CA 1
ATOM 1403 C C . MET A 1 194 ? 11.407 -19.710 -2.572 1.00 97.00 194 MET A C 1
ATOM 1405 O O . MET A 1 194 ? 10.660 -19.052 -1.854 1.00 97.00 194 MET A O 1
ATOM 1409 N N . SER A 1 195 ? 12.648 -20.008 -2.181 1.00 97.81 195 SER A N 1
ATOM 1410 C CA . SER A 1 195 ? 13.211 -19.563 -0.897 1.00 97.81 195 SER A CA 1
ATOM 1411 C C . SER A 1 195 ? 13.269 -18.036 -0.773 1.00 97.81 195 SER A C 1
ATOM 1413 O O . SER A 1 195 ? 12.953 -17.492 0.285 1.00 97.81 195 SER A O 1
ATOM 1415 N N . VAL A 1 196 ? 13.609 -17.340 -1.863 1.00 98.12 196 VAL A N 1
ATOM 1416 C CA . VAL A 1 196 ? 13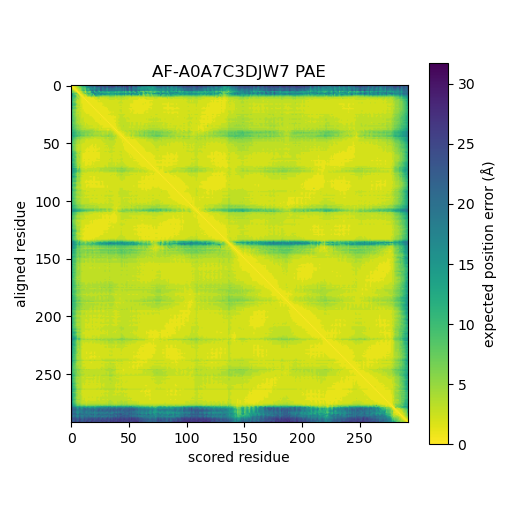.629 -15.872 -1.929 1.00 98.12 196 VAL A CA 1
ATOM 1417 C C . VAL A 1 196 ? 12.208 -15.322 -1.870 1.00 98.12 196 VAL A C 1
ATOM 1419 O O . VAL A 1 196 ? 11.966 -14.365 -1.133 1.00 98.12 196 VAL A O 1
ATOM 1422 N N . ILE A 1 197 ? 11.260 -15.951 -2.575 1.00 97.88 197 ILE A N 1
ATOM 1423 C CA . ILE A 1 197 ? 9.836 -15.583 -2.519 1.00 97.88 197 ILE A CA 1
ATOM 1424 C C . ILE A 1 197 ? 9.336 -15.663 -1.075 1.00 97.88 197 ILE A C 1
ATOM 1426 O O . ILE A 1 197 ? 8.833 -14.671 -0.550 1.00 97.88 197 ILE A O 1
ATOM 1430 N N . LEU A 1 198 ? 9.527 -16.805 -0.410 1.00 98.25 198 LEU A N 1
ATOM 1431 C CA . LEU A 1 198 ? 9.064 -17.037 0.960 1.00 98.25 198 LEU A CA 1
ATOM 1432 C C . LEU A 1 198 ? 9.659 -16.036 1.953 1.00 98.25 198 LEU A C 1
ATOM 1434 O O . LEU A 1 198 ? 8.915 -15.405 2.708 1.00 98.25 198 LEU A O 1
ATOM 1438 N N . ALA A 1 199 ? 10.982 -15.849 1.927 1.00 98.31 199 ALA A N 1
ATOM 1439 C CA . ALA A 1 199 ? 11.656 -14.883 2.792 1.00 98.31 199 ALA A CA 1
ATOM 1440 C C . ALA A 1 199 ? 11.135 -13.453 2.559 1.00 98.31 199 ALA A C 1
ATOM 1442 O O . ALA A 1 199 ? 10.846 -12.725 3.512 1.00 98.31 199 ALA A O 1
ATOM 1443 N N . THR A 1 200 ? 10.939 -13.080 1.291 1.00 98.19 200 THR A N 1
ATOM 1444 C CA . THR A 1 200 ? 10.406 -11.769 0.902 1.00 98.19 200 THR A CA 1
ATOM 1445 C C . THR A 1 200 ? 8.991 -11.564 1.431 1.00 98.19 200 THR A C 1
ATOM 1447 O O . THR A 1 200 ? 8.721 -10.529 2.042 1.00 98.19 200 THR A O 1
ATOM 1450 N N . GLN A 1 201 ? 8.090 -12.538 1.266 1.00 98.31 201 GLN A N 1
ATOM 1451 C CA . GLN A 1 201 ? 6.716 -12.389 1.752 1.00 98.31 201 GLN A CA 1
ATOM 1452 C C . GLN A 1 201 ? 6.645 -12.332 3.283 1.00 98.31 201 GLN A C 1
ATOM 1454 O O . GLN A 1 201 ? 5.880 -11.531 3.824 1.00 98.31 201 GLN A O 1
ATOM 1459 N N . LEU A 1 202 ? 7.469 -13.108 3.997 1.00 98.44 202 LEU A N 1
ATOM 1460 C CA . LEU A 1 202 ? 7.562 -13.030 5.460 1.00 98.44 202 LEU A CA 1
ATOM 1461 C C . LEU A 1 202 ? 7.999 -11.633 5.926 1.00 98.44 202 LEU A C 1
ATOM 1463 O O . LEU A 1 202 ? 7.388 -11.076 6.842 1.00 98.44 202 LEU A O 1
ATOM 1467 N N . GLY A 1 203 ? 9.008 -11.046 5.275 1.00 98.38 203 GLY A N 1
ATOM 1468 C CA . GLY A 1 203 ? 9.469 -9.684 5.564 1.00 98.38 203 GLY A CA 1
ATOM 1469 C C . GLY A 1 203 ? 8.416 -8.620 5.240 1.00 98.38 203 GLY A C 1
ATOM 1470 O O . GLY A 1 203 ? 8.100 -7.774 6.081 1.00 98.38 203 GLY A O 1
ATOM 1471 N N . ARG A 1 204 ? 7.799 -8.699 4.055 1.00 98.19 204 ARG A N 1
ATOM 1472 C CA . ARG A 1 204 ? 6.705 -7.801 3.641 1.00 98.19 204 ARG A CA 1
ATOM 1473 C C . ARG A 1 204 ? 5.512 -7.876 4.589 1.00 98.19 204 ARG A C 1
ATOM 1475 O O . ARG A 1 204 ? 4.908 -6.851 4.894 1.00 98.19 204 ARG A O 1
ATOM 1482 N N . SER A 1 205 ? 5.198 -9.051 5.131 1.00 98.50 205 SER A N 1
ATOM 1483 C CA . SER A 1 205 ? 4.103 -9.165 6.091 1.00 98.50 205 SER A CA 1
ATOM 1484 C C . SER A 1 205 ? 4.371 -8.437 7.407 1.00 98.50 205 SER A C 1
ATOM 1486 O O . SER A 1 205 ? 3.428 -7.890 7.981 1.00 98.50 205 SER A O 1
ATOM 1488 N N . LEU A 1 206 ? 5.619 -8.395 7.888 1.00 98.38 206 LEU A N 1
ATOM 1489 C CA . LEU A 1 206 ? 5.975 -7.580 9.057 1.00 98.38 206 LEU A CA 1
ATOM 1490 C C . LEU A 1 206 ? 5.822 -6.088 8.752 1.00 98.38 206 LEU A C 1
ATOM 1492 O O . LEU A 1 206 ? 5.307 -5.344 9.586 1.00 98.38 206 LEU A O 1
ATOM 1496 N N . LEU A 1 207 ? 6.206 -5.663 7.547 1.00 98.12 207 LEU A N 1
ATOM 1497 C CA . LEU A 1 207 ? 6.031 -4.287 7.083 1.00 98.12 207 LEU A CA 1
ATOM 1498 C C . LEU A 1 207 ? 4.545 -3.886 7.037 1.00 98.12 207 LEU A C 1
ATOM 1500 O O . LEU A 1 207 ? 4.167 -2.823 7.543 1.00 98.12 207 LEU A O 1
ATOM 1504 N N . PHE A 1 208 ? 3.679 -4.742 6.489 1.00 98.31 208 PHE A N 1
ATOM 1505 C CA . PHE A 1 208 ? 2.234 -4.505 6.495 1.00 98.31 208 PHE A CA 1
ATOM 1506 C C . PHE A 1 208 ? 1.660 -4.470 7.912 1.00 98.31 208 PHE A C 1
ATOM 1508 O O . PHE A 1 208 ? 0.893 -3.566 8.244 1.00 98.31 208 PHE A O 1
ATOM 1515 N N . LEU A 1 209 ? 2.060 -5.418 8.761 1.00 98.50 209 LEU A N 1
ATOM 1516 C CA . LEU A 1 209 ? 1.612 -5.479 10.147 1.00 98.50 209 LEU A CA 1
ATOM 1517 C C . LEU A 1 209 ? 2.016 -4.215 10.916 1.00 98.50 209 LEU A C 1
ATOM 1519 O O . LEU A 1 209 ? 1.163 -3.581 11.532 1.00 98.50 209 LEU A O 1
ATOM 1523 N N . GLY A 1 210 ? 3.284 -3.810 10.849 1.00 98.38 210 GLY A N 1
ATOM 1524 C CA . GLY A 1 210 ? 3.778 -2.619 11.540 1.00 98.38 210 GLY A CA 1
ATOM 1525 C C . GLY A 1 210 ? 3.091 -1.336 11.070 1.00 98.38 210 GLY A C 1
ATOM 1526 O O . GLY A 1 210 ? 2.662 -0.526 11.891 1.00 98.38 210 GLY A O 1
ATOM 1527 N N . SER A 1 211 ? 2.915 -1.174 9.757 1.00 98.25 211 SER A N 1
ATOM 1528 C CA . SER A 1 211 ? 2.319 0.041 9.188 1.00 98.25 211 SER A CA 1
ATOM 1529 C C . SER A 1 211 ? 0.816 0.180 9.443 1.00 98.25 211 SER A C 1
ATOM 1531 O O . SER A 1 211 ? 0.305 1.300 9.495 1.00 98.25 211 SER A O 1
ATOM 1533 N N . VAL A 1 212 ? 0.096 -0.928 9.652 1.00 98.19 212 VAL A N 1
ATOM 1534 C CA . VAL A 1 212 ? -1.353 -0.903 9.902 1.00 98.19 212 VAL A CA 1
ATOM 1535 C C . VAL A 1 212 ? -1.720 -0.776 11.385 1.00 98.19 212 VAL A C 1
ATOM 1537 O O . VAL A 1 212 ? -2.863 -0.435 11.704 1.00 98.19 212 VAL A O 1
ATOM 1540 N N . LEU A 1 213 ? -0.782 -1.006 12.313 1.00 98.19 213 LEU A N 1
ATOM 1541 C CA . LEU A 1 213 ? -1.052 -0.933 13.756 1.00 98.19 213 LEU A CA 1
ATOM 1542 C C . LEU A 1 213 ? -1.703 0.390 14.194 1.00 98.19 213 LEU A C 1
ATOM 1544 O O . LEU A 1 213 ? -2.730 0.325 14.877 1.00 98.19 213 LEU A O 1
ATOM 1548 N N . PRO A 1 214 ? -1.219 1.580 13.780 1.00 98.12 214 PRO A N 1
ATOM 1549 C CA . PRO A 1 214 ? -1.875 2.835 14.137 1.00 98.12 214 PRO A CA 1
ATOM 1550 C C . PRO A 1 214 ? -3.324 2.901 13.640 1.00 98.12 214 PRO A C 1
ATOM 1552 O O . PRO A 1 214 ? -4.209 3.335 14.376 1.00 98.12 214 PRO A O 1
ATOM 1555 N N . LEU A 1 215 ? -3.604 2.398 12.432 1.00 98.06 215 LEU A N 1
ATOM 1556 C CA . LEU A 1 215 ? -4.960 2.373 11.872 1.00 98.06 215 LEU A CA 1
ATOM 1557 C C . LEU A 1 215 ? -5.893 1.482 12.699 1.00 98.06 215 LEU A C 1
ATOM 1559 O O . LEU A 1 215 ? -7.031 1.857 12.979 1.00 98.06 215 LEU A O 1
ATOM 1563 N N . VAL A 1 216 ? -5.398 0.316 13.121 1.00 97.62 216 VAL A N 1
ATOM 1564 C CA . VAL A 1 216 ? -6.138 -0.652 13.941 1.00 97.62 216 VAL A CA 1
ATOM 1565 C C . VAL A 1 216 ? -6.429 -0.104 15.341 1.00 97.62 216 VAL A C 1
ATOM 1567 O O . VAL A 1 216 ? -7.532 -0.301 15.863 1.00 97.62 216 VAL A O 1
ATOM 1570 N N . LEU A 1 217 ? -5.457 0.579 15.950 1.00 97.12 217 LEU A N 1
ATOM 1571 C CA . LEU A 1 217 ? -5.574 1.146 17.295 1.00 97.12 217 LEU A CA 1
ATOM 1572 C C . LEU A 1 217 ? -6.485 2.377 17.328 1.00 97.12 217 LEU A C 1
ATOM 1574 O O . LEU A 1 217 ? -7.280 2.521 18.254 1.00 97.12 217 LEU A O 1
ATOM 1578 N N . LEU A 1 218 ? -6.418 3.230 16.304 1.00 97.06 218 LEU A N 1
ATOM 1579 C CA . LEU A 1 218 ? -7.216 4.456 16.206 1.00 97.06 218 LEU A CA 1
ATOM 1580 C C . LEU A 1 218 ? -8.626 4.219 15.645 1.00 97.06 218 LEU A C 1
ATOM 1582 O O . LEU A 1 218 ? -9.432 5.148 15.571 1.00 97.06 218 LEU A O 1
ATOM 1586 N N . TRP A 1 219 ? -8.961 2.995 15.234 1.00 97.31 219 TRP A N 1
ATOM 1587 C CA . TRP A 1 219 ? -10.244 2.704 14.605 1.00 97.31 219 TRP A CA 1
ATOM 1588 C C . TRP A 1 219 ? -11.439 2.894 15.549 1.00 97.31 219 TRP A C 1
ATOM 1590 O O . TRP A 1 219 ? -11.533 2.253 16.599 1.00 97.31 219 TRP A O 1
ATOM 1600 N N . SER A 1 220 ? -12.420 3.701 15.136 1.00 94.44 220 SER A N 1
ATOM 1601 C CA . SER A 1 220 ? -13.591 4.059 15.958 1.00 94.44 220 SER A CA 1
ATOM 1602 C C . SER A 1 220 ? -14.818 3.147 15.813 1.00 94.44 220 SER A C 1
ATOM 1604 O O . SER A 1 220 ? -15.943 3.565 16.088 1.00 94.44 220 SER A O 1
ATOM 1606 N N . GLY A 1 221 ? -14.666 1.899 15.358 1.00 92.50 221 GLY A N 1
ATOM 1607 C CA . GLY A 1 221 ? -15.813 1.008 15.138 1.00 92.50 221 GLY A CA 1
ATOM 16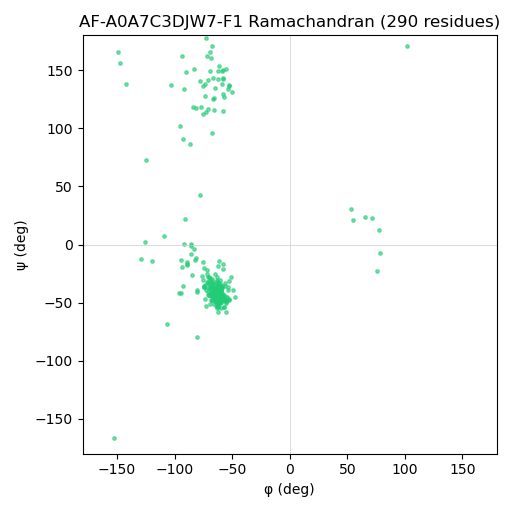08 C C . GLY A 1 221 ? -15.541 -0.488 15.256 1.00 92.50 221 GLY A C 1
ATOM 1609 O O . GLY A 1 221 ? -14.501 -0.933 15.746 1.00 92.50 221 GLY A O 1
ATOM 1610 N N . ALA A 1 222 ? -16.512 -1.267 14.771 1.00 94.25 222 ALA A N 1
ATOM 1611 C CA . ALA A 1 222 ? -16.414 -2.718 14.682 1.00 94.25 222 ALA A CA 1
ATOM 1612 C C . ALA A 1 222 ? -15.259 -3.149 13.763 1.00 94.25 222 ALA A C 1
ATOM 1614 O O . ALA A 1 222 ? -14.867 -2.433 12.835 1.00 94.25 222 ALA A O 1
ATOM 1615 N N . TRP A 1 223 ? -14.736 -4.348 14.017 1.00 95.69 223 TRP A N 1
ATOM 1616 C CA . TRP A 1 223 ? -13.582 -4.889 13.302 1.00 95.69 223 TRP A CA 1
ATOM 1617 C C . TRP A 1 223 ? -13.906 -5.303 11.857 1.00 95.69 223 TRP A C 1
ATOM 1619 O O . TRP A 1 223 ? -13.063 -5.146 10.985 1.00 95.69 223 TRP A O 1
ATOM 1629 N N . ARG A 1 224 ? -15.132 -5.764 11.559 1.00 97.25 224 ARG A N 1
ATOM 1630 C CA . ARG A 1 224 ? -15.504 -6.194 10.194 1.00 97.25 224 ARG A CA 1
ATOM 1631 C C . ARG A 1 224 ? -15.460 -5.042 9.174 1.00 97.25 224 ARG A C 1
ATOM 1633 O O . ARG A 1 224 ? -14.803 -5.204 8.151 1.00 97.25 224 ARG A O 1
ATOM 1640 N N . PRO A 1 225 ? -16.054 -3.856 9.436 1.00 97.38 225 PRO A N 1
ATOM 1641 C CA . PRO A 1 225 ? -15.888 -2.713 8.537 1.00 97.38 225 PRO A CA 1
ATOM 1642 C C . PRO A 1 225 ? -14.436 -2.249 8.384 1.00 97.38 225 PRO A C 1
ATOM 1644 O O . PRO A 1 225 ? -14.089 -1.733 7.327 1.00 97.38 225 PRO A O 1
ATOM 1647 N N . LEU A 1 226 ? -13.596 -2.408 9.418 1.00 97.94 226 LEU A N 1
ATOM 1648 C CA . LEU A 1 226 ? -12.162 -2.129 9.300 1.00 97.94 226 LEU A CA 1
ATOM 1649 C C . LEU A 1 226 ? -11.504 -3.096 8.317 1.00 97.94 226 LEU A C 1
ATOM 1651 O O . LEU A 1 226 ? -10.822 -2.634 7.416 1.00 97.94 226 LEU A O 1
ATOM 1655 N N . ALA A 1 227 ? -11.756 -4.402 8.448 1.00 98.50 227 ALA A N 1
ATOM 1656 C CA . ALA A 1 227 ? -11.216 -5.420 7.547 1.00 98.50 227 ALA A CA 1
ATOM 1657 C C . ALA A 1 227 ? -11.548 -5.130 6.075 1.00 98.50 227 ALA A C 1
ATOM 1659 O O . ALA A 1 227 ? -10.654 -5.120 5.238 1.00 98.50 227 ALA A O 1
ATOM 1660 N N . VAL A 1 228 ? -12.811 -4.818 5.767 1.00 98.69 228 VAL A N 1
ATOM 1661 C CA . VAL A 1 228 ? -13.239 -4.521 4.388 1.00 98.69 228 VAL A CA 1
ATOM 1662 C C . VAL A 1 228 ? -12.564 -3.258 3.849 1.00 98.69 228 VAL A C 1
ATOM 1664 O O . VAL A 1 228 ? -12.057 -3.254 2.732 1.00 98.69 228 VAL A O 1
ATOM 1667 N N . ARG A 1 229 ? -12.528 -2.178 4.637 1.00 98.56 229 ARG A N 1
ATOM 1668 C CA . ARG A 1 229 ? -11.925 -0.905 4.202 1.00 98.56 229 ARG A CA 1
ATOM 1669 C C . ARG A 1 229 ? -10.410 -0.998 4.067 1.00 98.56 229 ARG A C 1
ATOM 1671 O O . ARG A 1 229 ? -9.850 -0.373 3.177 1.00 98.56 229 ARG A O 1
ATOM 1678 N N . LEU A 1 230 ? -9.768 -1.773 4.934 1.00 98.75 230 LEU A N 1
ATOM 1679 C CA . LEU A 1 230 ? -8.343 -2.051 4.855 1.00 98.75 230 LEU A CA 1
ATOM 1680 C C . LEU A 1 230 ? -8.014 -2.909 3.628 1.00 98.75 230 LEU A C 1
ATOM 1682 O O . LEU A 1 230 ? -7.081 -2.573 2.910 1.00 98.75 230 LEU A O 1
ATOM 1686 N N . GLY A 1 231 ? -8.805 -3.952 3.352 1.00 98.75 231 GLY A N 1
ATOM 1687 C CA . GLY A 1 231 ? -8.651 -4.782 2.155 1.00 98.75 231 GLY A CA 1
ATOM 1688 C C . GLY A 1 231 ? -8.802 -3.971 0.869 1.00 98.75 231 GLY A C 1
ATOM 1689 O O . GLY A 1 231 ? -7.948 -4.052 -0.007 1.00 98.75 231 GLY A O 1
ATOM 1690 N N . TRP A 1 232 ? -9.814 -3.095 0.806 1.00 98.69 232 TRP A N 1
ATOM 1691 C CA . TRP A 1 232 ? -9.963 -2.120 -0.279 1.00 98.69 232 TRP A CA 1
ATOM 1692 C C . TRP A 1 232 ? -8.732 -1.220 -0.414 1.00 98.69 232 TRP A C 1
ATOM 1694 O O . TRP A 1 232 ? -8.209 -1.042 -1.512 1.00 98.69 232 TRP A O 1
ATOM 1704 N N . ALA A 1 233 ? -8.247 -0.667 0.700 1.00 98.75 233 ALA A N 1
ATOM 1705 C CA . ALA A 1 233 ? -7.114 0.240 0.660 1.00 98.75 233 ALA A CA 1
ATOM 1706 C C . ALA A 1 233 ? -5.828 -0.448 0.183 1.00 98.75 233 ALA A C 1
ATOM 1708 O O . ALA A 1 233 ? -5.124 0.110 -0.656 1.00 98.75 233 ALA A O 1
ATOM 1709 N N . TRP A 1 234 ? -5.541 -1.660 0.662 1.00 98.56 234 TRP A N 1
ATOM 1710 C CA . TRP A 1 234 ? -4.401 -2.442 0.184 1.00 98.56 234 TRP A CA 1
ATOM 1711 C C . TRP A 1 234 ? -4.527 -2.831 -1.278 1.00 98.56 234 TRP A C 1
ATOM 1713 O O . TRP A 1 234 ? -3.566 -2.625 -2.013 1.00 98.56 234 TRP A O 1
ATOM 1723 N N . TRP A 1 235 ? -5.696 -3.293 -1.723 1.00 98.69 235 TRP A N 1
ATOM 1724 C CA . TRP A 1 235 ? -5.886 -3.637 -3.129 1.00 98.69 235 TRP A CA 1
ATOM 1725 C C . TRP A 1 235 ? -5.549 -2.452 -4.034 1.00 98.69 235 TRP A C 1
ATOM 1727 O O . TRP A 1 235 ? -4.806 -2.599 -5.005 1.00 98.69 235 TRP A O 1
ATOM 1737 N N . VAL A 1 236 ? -6.027 -1.257 -3.681 1.00 98.69 236 VAL A N 1
ATOM 1738 C CA . VAL A 1 236 ? -5.744 -0.060 -4.469 1.00 98.69 236 VAL A CA 1
ATOM 1739 C C . VAL A 1 236 ? -4.269 0.336 -4.416 1.00 98.69 236 VAL A C 1
ATOM 1741 O O . VAL A 1 236 ? -3.681 0.598 -5.463 1.00 98.69 236 VAL A O 1
ATOM 1744 N N . LEU A 1 237 ? -3.675 0.382 -3.221 1.00 98.38 237 LEU A N 1
ATOM 1745 C CA . LEU A 1 237 ? -2.297 0.847 -3.014 1.00 98.38 237 LEU A CA 1
ATOM 1746 C C . LEU A 1 237 ? -1.244 -0.099 -3.601 1.00 98.38 237 LEU A C 1
ATOM 1748 O O . LEU A 1 237 ? -0.214 0.370 -4.088 1.00 98.38 237 LEU A O 1
ATOM 1752 N N . VAL A 1 238 ? -1.497 -1.406 -3.525 1.00 97.44 238 VAL A N 1
ATOM 1753 C CA . VAL A 1 238 ? -0.545 -2.465 -3.886 1.00 97.44 238 VAL A CA 1
ATOM 1754 C C . VAL A 1 238 ? -0.777 -2.957 -5.313 1.00 97.44 238 VAL A C 1
ATOM 1756 O O . VAL A 1 238 ? 0.181 -3.158 -6.048 1.00 97.44 238 VAL A O 1
ATOM 1759 N N . GLY A 1 239 ? -2.036 -3.137 -5.721 1.00 95.94 239 GLY A N 1
ATOM 1760 C CA . GLY A 1 239 ? -2.380 -3.733 -7.012 1.00 95.94 239 GLY A CA 1
ATOM 1761 C C . GLY A 1 239 ? -2.893 -2.712 -8.016 1.00 95.94 239 GLY A C 1
ATOM 1762 O O . GLY A 1 239 ? -2.244 -2.432 -9.022 1.00 95.94 239 GLY A O 1
ATOM 1763 N N . LEU A 1 240 ? -4.083 -2.161 -7.764 1.00 97.50 240 LEU A N 1
ATOM 1764 C CA . LEU A 1 240 ? -4.840 -1.429 -8.782 1.00 97.50 240 LEU A CA 1
ATOM 1765 C C . LEU A 1 240 ? -4.105 -0.186 -9.290 1.00 97.50 240 LEU A C 1
ATOM 1767 O O . LEU A 1 240 ? -4.034 0.006 -10.501 1.00 97.50 240 LEU A O 1
ATOM 1771 N N . TYR A 1 241 ? -3.550 0.643 -8.400 1.00 97.94 241 TYR A N 1
ATOM 1772 C CA . TYR A 1 241 ? -2.858 1.866 -8.811 1.00 97.94 241 TYR A CA 1
ATOM 1773 C C . TYR A 1 241 ? -1.625 1.550 -9.671 1.00 97.94 241 TYR A C 1
ATOM 1775 O O . TYR A 1 241 ? -1.536 2.024 -10.801 1.00 97.94 241 TYR A O 1
ATOM 1783 N N . GLY A 1 242 ? -0.713 0.707 -9.172 1.00 95.69 242 GLY A N 1
ATOM 1784 C CA . GLY A 1 242 ? 0.533 0.376 -9.872 1.00 95.69 242 GLY A CA 1
ATOM 1785 C C . GLY A 1 242 ? 0.301 -0.342 -11.204 1.00 95.69 242 GLY A C 1
ATOM 1786 O O . GLY A 1 242 ? 0.887 0.022 -12.220 1.00 95.69 242 GLY A O 1
ATOM 1787 N N . LEU A 1 243 ? -0.617 -1.311 -11.248 1.00 96.88 243 LEU A N 1
ATOM 1788 C CA . LEU A 1 243 ? -0.919 -2.047 -12.482 1.00 96.88 243 LEU A CA 1
ATOM 1789 C C . LEU A 1 243 ? -1.732 -1.218 -13.490 1.00 96.88 243 LEU A C 1
ATOM 1791 O O . LEU A 1 243 ? -1.706 -1.504 -14.687 1.00 96.88 243 LEU A O 1
ATOM 1795 N N . SER A 1 244 ? -2.415 -0.160 -13.050 1.00 97.19 244 SER A N 1
ATOM 1796 C CA . SER A 1 244 ? -3.051 0.792 -13.970 1.00 97.19 244 SER A CA 1
ATOM 1797 C C . SER A 1 244 ? -2.033 1.723 -14.631 1.00 97.19 244 SER A C 1
ATOM 1799 O O . SER A 1 244 ? -2.244 2.134 -15.771 1.00 97.19 244 SER A O 1
ATOM 1801 N N . THR A 1 245 ? -0.924 2.040 -13.955 1.00 96.06 245 THR A N 1
ATOM 1802 C CA . THR A 1 245 ? 0.139 2.898 -14.506 1.00 96.06 245 THR A CA 1
ATOM 1803 C C . THR A 1 245 ? 1.211 2.115 -15.267 1.00 96.06 245 THR A C 1
ATOM 1805 O O . THR A 1 245 ? 1.902 2.696 -16.102 1.00 96.06 245 THR A O 1
ATOM 1808 N N . ALA A 1 246 ? 1.307 0.798 -15.068 1.00 94.88 246 ALA A N 1
ATOM 1809 C CA . ALA A 1 246 ? 2.272 -0.084 -15.727 1.00 94.88 246 ALA A CA 1
ATOM 1810 C C . ALA A 1 246 ? 1.912 -0.451 -17.184 1.00 94.88 246 ALA A C 1
ATOM 1812 O O . ALA A 1 246 ? 2.029 -1.606 -17.578 1.00 94.88 246 ALA A O 1
ATOM 1813 N N . PHE A 1 247 ? 1.451 0.493 -18.010 1.00 94.31 247 PHE A N 1
ATOM 1814 C CA . PHE A 1 247 ? 0.874 0.217 -19.343 1.00 94.31 247 PHE A CA 1
ATOM 1815 C C . PHE A 1 247 ? 1.798 -0.526 -20.328 1.00 94.31 247 PHE A C 1
ATOM 1817 O O . PHE A 1 247 ? 1.310 -1.066 -21.317 1.00 94.31 247 PHE A O 1
ATOM 1824 N N . TRP A 1 248 ? 3.105 -0.568 -20.063 1.00 93.94 248 TRP A N 1
ATOM 1825 C CA . TRP A 1 248 ? 4.086 -1.326 -20.842 1.00 93.94 248 TRP A CA 1
ATOM 1826 C C . TRP A 1 248 ? 4.047 -2.840 -20.581 1.00 93.94 248 TRP A C 1
ATOM 1828 O O . TRP A 1 248 ? 4.614 -3.608 -21.353 1.00 93.94 248 TRP A O 1
ATOM 1838 N N . MET A 1 249 ? 3.397 -3.288 -19.503 1.00 95.12 249 MET A N 1
ATOM 1839 C CA . MET A 1 249 ? 3.206 -4.712 -19.225 1.00 95.12 249 MET A CA 1
ATOM 1840 C C . MET A 1 249 ? 1.990 -5.274 -19.984 1.00 95.12 249 MET A C 1
ATOM 1842 O O . MET A 1 249 ? 1.001 -4.552 -20.188 1.00 95.12 249 MET A O 1
ATOM 1846 N N . PRO A 1 250 ? 2.003 -6.579 -20.332 1.00 95.31 250 PRO A N 1
ATOM 1847 C CA . PRO A 1 250 ? 0.882 -7.235 -20.998 1.00 95.31 250 PRO A CA 1
ATOM 1848 C C . PRO A 1 250 ? -0.463 -6.981 -20.284 1.00 95.31 250 PRO A C 1
ATOM 1850 O O . PRO A 1 250 ? -0.546 -7.134 -19.063 1.00 95.31 250 PRO A O 1
ATOM 1853 N N . PRO A 1 251 ? -1.538 -6.587 -20.996 1.00 96.19 251 PRO A N 1
ATOM 1854 C CA . PRO A 1 251 ? -2.821 -6.262 -20.364 1.00 96.19 251 PRO A CA 1
ATOM 1855 C C . PRO A 1 251 ? -3.433 -7.410 -19.552 1.00 96.19 251 PRO A C 1
ATOM 1857 O O . PRO A 1 251 ? -3.991 -7.170 -18.483 1.00 96.19 251 PRO A O 1
ATOM 1860 N N . ASN A 1 252 ? -3.299 -8.651 -20.029 1.00 95.81 252 ASN A N 1
ATOM 1861 C CA . ASN A 1 252 ? -3.753 -9.848 -19.319 1.00 95.81 252 ASN A CA 1
ATOM 1862 C C . ASN A 1 252 ? -3.014 -10.023 -17.985 1.00 95.81 252 ASN A C 1
ATOM 1864 O O . ASN A 1 252 ? -3.657 -10.252 -16.966 1.00 95.81 252 ASN A O 1
ATOM 1868 N N . LEU A 1 253 ? -1.689 -9.840 -17.983 1.00 96.38 253 LEU A N 1
ATOM 1869 C CA . LEU A 1 253 ? -0.856 -9.921 -16.786 1.00 96.38 253 LEU A CA 1
ATOM 1870 C C . LEU A 1 253 ? -1.311 -8.896 -15.739 1.00 96.38 253 LEU A C 1
ATOM 1872 O O . LEU A 1 253 ? -1.530 -9.239 -14.580 1.00 96.38 253 LEU A O 1
ATOM 1876 N N . ARG A 1 254 ? -1.527 -7.646 -16.168 1.00 97.12 254 ARG A N 1
ATOM 1877 C CA . ARG A 1 254 ? -1.987 -6.557 -15.291 1.00 97.12 254 ARG A CA 1
ATOM 1878 C C . ARG A 1 254 ? -3.367 -6.824 -14.707 1.00 97.12 254 ARG A C 1
ATOM 1880 O O . ARG A 1 254 ? -3.581 -6.596 -13.520 1.00 97.12 254 ARG A O 1
ATOM 1887 N N . LEU A 1 255 ? -4.300 -7.302 -15.526 1.00 97.62 255 LEU A N 1
ATOM 1888 C CA . LEU A 1 255 ? -5.656 -7.599 -15.076 1.00 97.62 255 LEU A CA 1
ATOM 1889 C C . LEU A 1 255 ? -5.668 -8.752 -14.066 1.00 97.62 255 LEU A C 1
ATOM 1891 O O . LEU A 1 255 ? -6.236 -8.602 -12.986 1.00 97.62 255 LEU A O 1
ATOM 1895 N N . VAL A 1 256 ? -5.026 -9.876 -14.399 1.00 98.00 256 VAL A N 1
ATOM 1896 C CA . VAL A 1 256 ? -5.013 -11.074 -13.548 1.00 98.00 256 VAL A CA 1
ATOM 1897 C C . VAL A 1 256 ? -4.325 -10.786 -12.214 1.00 98.00 256 VAL A C 1
ATOM 1899 O O . VAL A 1 256 ? -4.932 -11.042 -11.175 1.00 98.00 256 VAL A O 1
ATOM 1902 N N . HIS A 1 257 ? -3.140 -10.164 -12.215 1.00 97.06 257 HIS A N 1
ATOM 1903 C CA . HIS A 1 257 ? -2.472 -9.785 -10.965 1.00 97.06 257 HIS A CA 1
ATOM 1904 C C . HIS A 1 257 ? -3.264 -8.759 -10.158 1.00 97.06 257 HIS A C 1
ATOM 1906 O O . HIS A 1 257 ? -3.279 -8.823 -8.934 1.00 97.06 257 HIS A O 1
ATOM 1912 N N . SER A 1 258 ? -3.963 -7.815 -10.797 1.00 97.62 258 SER A N 1
ATOM 1913 C CA . SER A 1 258 ? -4.780 -6.859 -10.043 1.00 97.62 258 SER A CA 1
ATOM 1914 C C . SER A 1 258 ? -5.914 -7.561 -9.294 1.00 97.62 258 SER A C 1
ATOM 1916 O O . SER A 1 258 ? -6.190 -7.208 -8.147 1.00 97.62 258 SER A O 1
ATOM 1918 N N . LEU A 1 259 ? -6.547 -8.564 -9.907 1.00 98.25 259 LEU A N 1
ATOM 1919 C CA . LEU A 1 259 ? -7.608 -9.354 -9.277 1.00 98.25 259 LEU A CA 1
ATOM 1920 C C . LEU A 1 259 ? -7.070 -10.270 -8.172 1.00 98.25 259 LEU A C 1
ATOM 1922 O O . LEU A 1 259 ? -7.664 -10.319 -7.094 1.00 98.25 259 LEU A O 1
ATOM 1926 N N . GLU A 1 260 ? -5.945 -10.941 -8.420 1.00 98.25 260 GLU A N 1
ATOM 1927 C CA . GLU A 1 260 ? -5.214 -11.734 -7.423 1.00 98.25 260 GLU A CA 1
ATOM 1928 C C . GLU A 1 260 ? -4.865 -10.879 -6.199 1.00 98.25 260 GLU A C 1
ATOM 1930 O O . GLU A 1 260 ? -5.363 -11.144 -5.109 1.00 98.25 260 GLU A O 1
ATOM 1935 N N . ILE A 1 261 ? -4.128 -9.777 -6.386 1.00 98.19 261 ILE A N 1
ATOM 1936 C CA . ILE A 1 261 ? -3.747 -8.858 -5.302 1.00 98.19 261 ILE A CA 1
ATOM 1937 C C . ILE A 1 261 ? -4.986 -8.340 -4.563 1.00 98.19 261 ILE A C 1
ATOM 1939 O O . ILE A 1 261 ? -4.938 -8.104 -3.353 1.00 98.19 261 ILE A O 1
ATOM 1943 N N . GLY A 1 262 ? -6.108 -8.158 -5.264 1.00 98.50 262 GLY A N 1
ATOM 1944 C CA . GLY A 1 262 ? -7.390 -7.845 -4.645 1.00 98.50 262 GLY A CA 1
ATOM 1945 C C . GLY A 1 262 ? -7.840 -8.924 -3.663 1.00 98.50 262 GLY A C 1
ATOM 1946 O O . GLY A 1 262 ? -8.080 -8.618 -2.491 1.00 98.50 262 GLY A O 1
ATOM 1947 N N . ALA A 1 263 ? -7.920 -10.177 -4.111 1.00 98.56 263 ALA A N 1
ATOM 1948 C CA . ALA A 1 263 ? -8.295 -11.312 -3.271 1.00 98.56 263 ALA A CA 1
ATOM 1949 C C . ALA A 1 263 ? -7.352 -11.467 -2.062 1.00 98.56 263 ALA A C 1
ATOM 1951 O O . ALA A 1 263 ? -7.826 -11.536 -0.919 1.00 98.56 263 ALA A O 1
ATOM 1952 N N . ASP A 1 264 ? -6.039 -11.393 -2.292 1.00 97.44 264 ASP A N 1
ATOM 1953 C CA . ASP A 1 264 ? -4.995 -11.433 -1.262 1.00 97.44 264 ASP A CA 1
ATOM 1954 C C . ASP A 1 264 ? -5.212 -10.350 -0.214 1.00 97.44 264 ASP A C 1
ATOM 1956 O O . ASP A 1 264 ? -5.217 -10.619 0.989 1.00 97.44 264 ASP A O 1
ATOM 1960 N N . SER A 1 265 ? -5.435 -9.115 -0.672 1.00 98.56 265 SER A N 1
ATOM 1961 C CA . SER A 1 265 ? -5.605 -7.944 0.185 1.00 98.56 265 SER A CA 1
ATOM 1962 C C . SER A 1 265 ? -6.813 -8.091 1.104 1.00 98.56 265 SER A C 1
ATOM 1964 O O . SER A 1 265 ? -6.721 -7.770 2.292 1.00 98.56 265 SER A O 1
ATOM 1966 N N . PHE A 1 266 ? -7.940 -8.597 0.595 1.00 98.75 266 PHE A N 1
ATOM 1967 C CA . PHE A 1 266 ? -9.139 -8.808 1.409 1.00 98.75 266 PHE A CA 1
ATOM 1968 C C . PHE A 1 266 ? -8.975 -9.955 2.409 1.00 98.75 266 PHE A C 1
ATOM 1970 O O . PHE A 1 266 ? -9.352 -9.789 3.575 1.00 98.75 266 PHE A O 1
ATOM 1977 N N . VAL A 1 267 ? -8.392 -11.086 1.999 1.00 98.69 267 VAL A N 1
ATOM 1978 C CA . VAL A 1 267 ? -8.142 -12.221 2.905 1.00 98.69 267 VAL A CA 1
ATOM 1979 C C . VAL A 1 267 ? -7.146 -11.830 3.994 1.00 98.69 267 VAL A C 1
ATOM 1981 O O . VAL A 1 267 ? -7.420 -12.022 5.183 1.00 98.69 267 VAL A O 1
ATOM 1984 N N . HIS A 1 268 ? -6.034 -11.204 3.615 1.00 98.56 268 HIS A N 1
ATOM 1985 C CA . HIS A 1 268 ? -5.027 -10.717 4.548 1.00 98.56 268 HIS A CA 1
ATOM 1986 C C . HIS A 1 268 ? -5.621 -9.697 5.530 1.00 98.56 268 HIS A C 1
ATOM 1988 O O . HIS A 1 268 ? -5.489 -9.868 6.745 1.00 98.56 268 HIS A O 1
ATOM 1994 N N . ALA A 1 269 ? -6.342 -8.680 5.041 1.00 98.69 269 ALA A N 1
ATOM 1995 C CA . ALA A 1 269 ? -6.974 -7.676 5.898 1.00 98.69 269 ALA A CA 1
ATOM 1996 C C . ALA A 1 269 ? -7.980 -8.293 6.868 1.00 98.69 269 ALA A C 1
ATOM 1998 O O . ALA A 1 269 ? -8.022 -7.909 8.041 1.00 98.69 269 ALA A O 1
ATOM 1999 N N . PHE A 1 270 ? -8.769 -9.265 6.411 1.00 98.62 270 PHE A N 1
ATOM 2000 C CA . PHE A 1 270 ? -9.711 -9.969 7.267 1.00 98.62 270 PHE A CA 1
ATOM 2001 C C . PHE A 1 270 ? -9.005 -10.721 8.392 1.00 98.62 270 PHE A C 1
ATOM 2003 O O . PHE A 1 270 ? -9.342 -10.502 9.557 1.00 98.62 270 PHE A O 1
ATOM 2010 N N . LEU A 1 271 ? -8.020 -11.561 8.069 1.00 98.44 271 LEU A N 1
ATOM 2011 C CA . LEU A 1 271 ? -7.298 -12.368 9.054 1.00 98.44 271 LEU A CA 1
ATOM 2012 C C . LEU A 1 271 ? -6.523 -11.499 10.047 1.00 98.44 271 LEU A C 1
ATOM 2014 O O . LEU A 1 271 ? -6.622 -11.721 11.257 1.00 98.44 271 LEU A O 1
ATOM 2018 N N . LEU A 1 272 ? -5.825 -10.469 9.564 1.00 98.50 272 LEU A N 1
ATOM 2019 C CA . LEU A 1 272 ? -5.070 -9.545 10.407 1.00 98.50 272 LEU A CA 1
ATOM 2020 C C . LEU A 1 272 ? -5.995 -8.775 11.354 1.00 98.50 272 LEU A C 1
ATOM 2022 O O . LEU A 1 272 ? -5.783 -8.753 12.569 1.00 98.50 272 LEU A O 1
ATOM 2026 N N . VAL A 1 273 ? -7.061 -8.165 10.834 1.00 98.19 273 VAL A N 1
ATOM 2027 C CA . VAL A 1 273 ? -7.970 -7.365 11.665 1.00 98.19 273 VAL A CA 1
ATOM 2028 C C . VAL A 1 273 ? -8.768 -8.258 12.612 1.00 98.19 273 VAL A C 1
ATOM 2030 O O . VAL A 1 273 ? -8.975 -7.887 13.770 1.00 98.19 273 VAL A O 1
ATOM 2033 N N . TRP A 1 274 ? -9.179 -9.449 12.176 1.00 97.69 274 TRP A N 1
ATOM 2034 C CA . TRP A 1 274 ? -9.794 -10.444 13.053 1.00 97.69 274 TRP A CA 1
ATOM 2035 C C . TRP A 1 274 ? -8.849 -10.839 14.189 1.00 97.69 274 TRP A C 1
ATOM 2037 O O . TRP A 1 274 ? -9.262 -10.845 15.356 1.00 97.69 274 TRP A O 1
ATOM 2047 N N . ALA A 1 275 ? -7.579 -11.112 13.883 1.00 97.38 275 ALA A N 1
ATOM 2048 C CA . ALA A 1 275 ? -6.587 -11.446 14.890 1.00 97.38 275 ALA A CA 1
ATOM 2049 C C . ALA A 1 275 ? -6.499 -10.311 15.922 1.00 97.38 275 ALA A C 1
ATOM 2051 O O . ALA A 1 275 ? -6.758 -10.533 17.105 1.00 97.38 275 ALA A O 1
ATOM 2052 N N . LEU A 1 276 ? -6.281 -9.073 15.493 1.00 96.75 276 LEU A N 1
ATOM 2053 C CA . LEU A 1 276 ? -6.030 -7.971 16.421 1.00 96.75 276 LEU A CA 1
ATOM 2054 C C . LEU A 1 276 ? -7.296 -7.484 17.163 1.00 96.75 276 LEU A C 1
ATOM 2056 O O . LEU A 1 276 ? -7.237 -7.156 18.354 1.00 96.75 276 LEU A O 1
ATOM 2060 N N . ARG A 1 277 ? -8.466 -7.474 16.510 1.00 95.19 277 ARG A N 1
ATOM 2061 C CA . ARG A 1 277 ? -9.662 -6.746 16.988 1.00 95.19 277 ARG A CA 1
ATOM 2062 C C . ARG A 1 277 ? -10.896 -7.600 17.272 1.00 95.19 277 ARG A C 1
ATOM 2064 O O . ARG A 1 277 ? -11.807 -7.087 17.921 1.00 95.19 277 ARG A O 1
ATOM 2071 N N . ALA A 1 278 ? -10.977 -8.858 16.831 1.00 91.25 278 ALA A N 1
ATOM 2072 C CA . ALA A 1 278 ? -12.180 -9.656 17.092 1.00 91.25 278 ALA A CA 1
ATOM 2073 C C . ALA A 1 278 ? -12.399 -9.854 18.606 1.00 91.25 278 ALA A C 1
ATOM 2075 O O . ALA A 1 278 ? -11.422 -10.035 19.328 1.00 91.25 278 ALA A O 1
ATOM 2076 N N . PRO A 1 279 ? -13.635 -9.850 19.130 1.00 82.19 279 PRO A N 1
ATOM 2077 C CA . PRO A 1 279 ? -13.876 -10.090 20.553 1.00 82.19 279 PRO A CA 1
ATOM 2078 C C . PRO A 1 279 ? -13.318 -11.446 21.012 1.00 82.19 279 PRO A C 1
ATOM 2080 O O . PRO A 1 279 ? -13.268 -12.407 20.242 1.00 82.19 279 PRO A O 1
ATOM 2083 N N . SER A 1 280 ? -12.906 -11.556 22.278 1.00 78.12 280 SER A N 1
ATOM 2084 C CA . SER A 1 280 ? -12.630 -12.872 22.865 1.00 78.12 280 SER A CA 1
ATOM 2085 C C . SER A 1 280 ? -13.945 -13.647 23.034 1.00 78.12 280 SER A C 1
ATOM 2087 O O . SER A 1 280 ? -14.987 -13.042 23.280 1.00 78.12 280 SER A O 1
ATOM 2089 N N . ARG A 1 281 ? -13.916 -14.988 22.939 1.00 72.06 281 ARG A N 1
ATOM 2090 C CA . ARG A 1 281 ? -15.118 -15.828 23.152 1.00 72.06 281 ARG A CA 1
ATOM 2091 C C . ARG A 1 281 ? -15.800 -15.528 24.497 1.00 72.06 281 ARG A C 1
ATOM 2093 O O . ARG A 1 281 ? -17.019 -15.480 24.559 1.00 72.06 281 ARG A O 1
ATOM 2100 N N . ARG A 1 282 ? -15.012 -15.237 25.543 1.00 65.06 282 ARG A N 1
ATOM 2101 C CA . ARG A 1 282 ? -15.510 -14.821 26.868 1.00 65.06 282 ARG A CA 1
ATOM 2102 C C . ARG A 1 282 ? -16.249 -13.479 26.833 1.00 65.06 282 ARG A C 1
ATOM 2104 O O . ARG A 1 282 ? -17.310 -13.367 27.429 1.00 65.06 282 ARG A O 1
ATOM 2111 N N . ALA A 1 283 ? -15.722 -12.483 26.117 1.00 64.44 283 ALA A N 1
ATOM 2112 C CA . ALA A 1 283 ? -16.393 -11.191 25.961 1.00 64.44 283 ALA A CA 1
ATOM 2113 C C . ALA A 1 283 ? -17.675 -11.306 25.122 1.00 64.44 283 ALA A C 1
ATOM 2115 O O . ALA A 1 283 ? -18.671 -10.674 25.448 1.00 64.44 283 ALA A O 1
ATOM 2116 N N . ALA A 1 284 ? -17.672 -12.142 24.078 1.00 66.69 284 ALA A N 1
ATOM 2117 C CA . ALA A 1 284 ? -18.870 -12.410 23.283 1.00 66.69 284 ALA A CA 1
ATOM 2118 C C . ALA A 1 284 ? -19.970 -13.096 24.117 1.00 66.69 284 ALA A C 1
ATOM 2120 O O . ALA A 1 284 ? -21.123 -12.689 24.042 1.00 66.69 284 ALA A O 1
ATOM 2121 N N . ALA A 1 285 ? -19.599 -14.067 24.961 1.00 67.25 285 ALA A N 1
ATOM 2122 C CA . ALA A 1 285 ? -20.527 -14.781 25.839 1.00 67.25 285 ALA A CA 1
ATOM 2123 C C . ALA A 1 285 ? -21.128 -13.902 26.957 1.00 67.25 285 ALA A C 1
ATOM 2125 O O . ALA A 1 285 ? -22.263 -14.124 27.372 1.00 67.25 285 ALA A O 1
ATOM 2126 N N . ALA A 1 286 ? -20.382 -12.903 27.443 1.00 63.94 286 ALA A N 1
ATOM 2127 C CA . ALA A 1 286 ? -20.859 -11.970 28.465 1.00 63.94 286 ALA A CA 1
ATOM 2128 C C . ALA A 1 286 ? -21.928 -10.997 27.935 1.00 63.94 286 ALA A C 1
ATOM 2130 O O . ALA A 1 286 ? -22.828 -10.628 28.677 1.00 63.94 286 ALA A O 1
ATOM 2131 N N . VAL A 1 287 ? -21.855 -10.614 26.655 1.00 69.62 287 VAL A N 1
ATOM 2132 C CA . VAL A 1 287 ? -22.846 -9.733 26.004 1.00 69.62 287 VAL A CA 1
ATOM 2133 C C . VAL A 1 287 ? -24.138 -10.484 25.662 1.00 69.62 287 VAL A C 1
ATOM 2135 O O . VAL A 1 287 ? -25.202 -9.881 25.607 1.00 69.62 287 VAL A O 1
ATOM 2138 N N . SER A 1 288 ? -24.062 -11.799 25.440 1.00 67.25 288 SER A N 1
ATOM 2139 C CA . SER A 1 288 ? -25.217 -12.637 25.096 1.00 67.25 288 SER A CA 1
ATOM 2140 C C . SER A 1 288 ? -26.009 -13.162 26.298 1.00 67.25 288 SER A C 1
ATOM 2142 O O . SER A 1 288 ? -26.987 -13.876 26.094 1.00 67.25 288 SER A O 1
ATOM 2144 N N . ARG A 1 289 ? -25.602 -12.869 27.542 1.00 59.81 289 ARG A N 1
ATOM 2145 C CA . ARG A 1 289 ? -26.420 -13.201 28.716 1.00 59.81 289 ARG A CA 1
ATOM 2146 C C . ARG A 1 289 ? -27.489 -12.115 28.895 1.00 59.81 289 ARG A C 1
ATOM 2148 O O . ARG A 1 289 ? -27.103 -10.965 29.101 1.00 59.81 289 ARG A O 1
ATOM 2155 N N . PRO A 1 290 ? -28.794 -12.440 28.808 1.00 54.56 290 PRO A N 1
ATOM 2156 C CA . PRO A 1 290 ? -29.834 -11.485 29.174 1.00 54.56 290 PRO A CA 1
ATOM 2157 C C . PRO A 1 290 ? -29.619 -11.073 30.633 1.00 54.56 290 PRO A C 1
ATOM 2159 O O . PRO A 1 290 ? -29.243 -11.908 31.458 1.00 54.56 290 PRO A O 1
ATOM 2162 N N . ALA A 1 291 ? -29.784 -9.781 30.923 1.00 60.31 291 ALA A N 1
ATOM 2163 C CA . ALA A 1 291 ? -29.771 -9.293 32.295 1.00 60.31 291 ALA A CA 1
ATOM 2164 C C . ALA A 1 291 ? -30.881 -10.032 33.056 1.00 60.31 291 ALA A C 1
ATOM 2166 O O . ALA A 1 291 ? -32.044 -9.943 32.664 1.00 60.31 291 ALA A O 1
ATOM 2167 N N . ALA A 1 292 ? -30.477 -10.838 34.038 1.00 57.16 292 ALA A N 1
ATOM 2168 C CA . ALA A 1 292 ? -31.377 -11.518 34.959 1.00 57.16 292 ALA A CA 1
ATOM 2169 C C . ALA A 1 292 ? -31.898 -10.530 36.004 1.00 57.16 292 ALA A C 1
ATOM 2171 O O . ALA A 1 292 ? -31.112 -9.625 36.377 1.00 57.16 292 ALA A O 1
#

Foldseek 3Di:
DDDDPPVNLLLVLLLVLLVLLLVLLVVLVVVLVVVVFDAFAAFPPDDVVLLSVLSSVLSSLQLVLCLLLLQFFDDDLVLQLVLQLLLLLLLQQLLQLLCCVQFFPRQDPRNSVSSSSSSNRSSSSSSNSSNVSRPHPPFDFDDWADDDPVLLVVLVVQLLVLLLVLCVVLCVVCCVVAVVCQVVCQSGTHDHDPVSSSVSRSVSSVSNLVSCVSSLRRGRDALVSQLVSQLSNSLSSNQVSVLSSPVSDDPSNNVSRSVSSSSSSSRSSNRNSCSGHPYDPVVVVVVPDPDD

Nearest PDB structures (foldseek):
  6t1z-assembly1_A  TM=1.903E-01  e=4.139E+00  Lactococcus lactis

Sequence (292 aa):
MLSISRKSASAARIILCGLVFAVATSLSTELVSALGLAMISVPEGVNRQVMALASLLVSPLLPLALAPLAARMAGGFAVRSASLALFAYAAHGLNTMIEARIFSTMVGPGALAGMCVFYILPCLALGLAVAAAFPARDARPAPVPRRSAAAWAGRFVIAWLAFPLAYLFFGMLISPLVIDPYRQGVAGLALPPMSVILATQLGRSLLFLGSVLPLVLLWSGAWRPLAVRLGWAWWVLVGLYGLSTAFWMPPNLRLVHSLEIGADSFVHAFLLVWALRAPSRRAAAAVSRPAA